Protein AF-A0A9W4W6R4-F1 (afdb_monomer)

Structure (mmCIF, N/CA/C/O backbone):
data_AF-A0A9W4W6R4-F1
#
_entry.id   AF-A0A9W4W6R4-F1
#
loop_
_atom_site.group_PDB
_atom_site.id
_atom_site.type_symbol
_atom_site.label_atom_id
_atom_site.label_alt_id
_atom_site.label_comp_id
_atom_site.label_asym_id
_atom_site.label_entity_id
_atom_site.label_seq_id
_atom_site.pdbx_PDB_ins_code
_atom_site.Cartn_x
_atom_site.Cartn_y
_atom_site.Cartn_z
_atom_site.occupancy
_atom_site.B_iso_or_equiv
_atom_site.auth_seq_id
_atom_site.auth_comp_id
_atom_site.auth_asym_id
_atom_site.auth_atom_id
_atom_site.pdbx_PDB_model_num
ATOM 1 N N . MET A 1 1 ? 6.989 22.292 -17.694 1.00 70.88 1 MET A N 1
ATOM 2 C CA . MET A 1 1 ? 6.313 20.994 -17.476 1.00 70.88 1 MET A CA 1
ATOM 3 C C . MET A 1 1 ? 7.209 19.856 -17.937 1.00 70.88 1 MET A C 1
ATOM 5 O O . MET A 1 1 ? 7.544 19.036 -17.100 1.00 70.88 1 MET A O 1
ATOM 9 N N . GLU A 1 2 ? 7.692 19.864 -19.185 1.00 78.12 2 GLU A N 1
ATOM 10 C CA . GLU A 1 2 ? 8.669 18.872 -19.675 1.00 78.12 2 GLU A CA 1
ATOM 11 C C . GLU A 1 2 ? 9.902 18.740 -18.781 1.00 78.12 2 GLU A C 1
ATOM 13 O O . GLU A 1 2 ? 10.159 17.647 -18.321 1.00 78.12 2 GLU A O 1
ATOM 18 N N . GLN A 1 3 ? 10.558 19.836 -18.380 1.00 80.88 3 GLN A N 1
ATOM 19 C CA . GLN A 1 3 ? 11.707 19.771 -17.456 1.00 80.88 3 GLN A CA 1
ATOM 20 C C . GLN A 1 3 ? 11.408 19.093 -16.105 1.00 80.88 3 GLN A C 1
ATOM 22 O O . GLN A 1 3 ? 12.302 18.507 -15.508 1.00 80.88 3 GLN A O 1
ATOM 27 N N . VAL A 1 4 ? 10.168 19.171 -15.604 1.00 77.81 4 VAL A N 1
ATOM 28 C CA . VAL A 1 4 ? 9.766 18.521 -14.341 1.00 77.81 4 VAL A CA 1
ATOM 29 C C . VAL A 1 4 ? 9.539 17.030 -14.560 1.00 77.81 4 VAL A C 1
ATOM 31 O O . VAL A 1 4 ? 9.935 16.228 -13.723 1.00 77.81 4 VAL A O 1
ATOM 34 N N . ILE A 1 5 ? 8.928 16.668 -15.689 1.00 72.62 5 ILE A N 1
ATOM 35 C CA . ILE A 1 5 ? 8.726 15.277 -16.098 1.00 72.62 5 ILE A CA 1
ATOM 36 C C . ILE A 1 5 ? 10.074 14.634 -16.398 1.00 72.62 5 ILE A C 1
ATOM 38 O O . ILE A 1 5 ? 10.354 13.568 -15.877 1.00 72.62 5 ILE A O 1
ATOM 42 N N . ASP A 1 6 ? 10.941 15.308 -17.146 1.00 71.62 6 ASP A N 1
ATOM 43 C CA . ASP A 1 6 ? 12.285 14.844 -17.459 1.00 71.62 6 ASP A CA 1
ATOM 44 C C . ASP A 1 6 ? 13.125 14.739 -16.181 1.00 71.62 6 ASP A C 1
ATOM 46 O O . ASP A 1 6 ? 13.820 13.749 -16.009 1.00 71.62 6 ASP A O 1
ATOM 50 N N . TRP A 1 7 ? 13.007 15.672 -15.226 1.00 78.00 7 TRP A N 1
ATOM 51 C CA . TRP A 1 7 ? 13.638 15.530 -13.909 1.00 78.00 7 TRP A CA 1
ATOM 52 C C . TRP A 1 7 ? 13.087 14.326 -13.127 1.00 78.00 7 TRP A C 1
ATOM 54 O O . TRP A 1 7 ? 13.863 13.513 -12.632 1.00 78.00 7 TRP A O 1
ATOM 64 N N . TRP A 1 8 ? 11.766 14.150 -13.057 1.00 70.62 8 TRP A N 1
ATOM 65 C CA . TRP A 1 8 ? 11.141 13.030 -12.344 1.00 70.62 8 TRP A CA 1
ATOM 66 C C . TRP A 1 8 ? 11.475 11.674 -12.973 1.00 70.62 8 TRP A C 1
ATOM 68 O O . TRP A 1 8 ? 11.831 10.729 -12.278 1.00 70.62 8 TRP A O 1
ATOM 78 N N . VAL A 1 9 ? 11.423 11.588 -14.299 1.00 66.56 9 VAL A N 1
ATOM 79 C CA . VAL A 1 9 ? 11.807 10.403 -15.069 1.00 66.56 9 VAL A CA 1
ATOM 80 C C . VAL A 1 9 ? 13.323 10.204 -15.023 1.00 66.56 9 VAL A C 1
ATOM 82 O O . VAL A 1 9 ? 13.773 9.064 -15.018 1.00 66.56 9 VAL A O 1
ATOM 85 N N . SER A 1 10 ? 14.139 11.258 -14.895 1.00 62.09 10 SER A N 1
ATOM 86 C CA . SER A 1 10 ? 15.593 11.130 -14.695 1.00 62.09 10 SER A CA 1
ATOM 87 C C . SER A 1 10 ? 15.948 10.499 -13.349 1.00 62.09 10 SER A C 1
ATOM 89 O O . SER A 1 10 ? 16.921 9.750 -13.287 1.00 62.09 10 SER A O 1
ATOM 91 N N . LEU A 1 11 ? 15.128 10.695 -12.305 1.00 61.53 11 LEU A N 1
ATOM 92 C CA . LEU A 1 11 ? 15.260 9.936 -11.053 1.00 61.53 11 LEU A CA 1
ATOM 93 C C . LEU A 1 11 ? 15.062 8.432 -11.290 1.00 61.53 11 LEU A C 1
ATOM 95 O O . LEU A 1 11 ? 15.649 7.620 -10.583 1.00 61.53 11 LEU A O 1
ATOM 99 N N . LEU A 1 12 ? 14.276 8.070 -12.308 1.00 56.47 12 LEU A N 1
ATOM 100 C CA . LEU A 1 12 ? 14.047 6.687 -12.725 1.00 56.47 12 LEU A CA 1
ATOM 101 C C . LEU A 1 12 ? 15.078 6.182 -13.753 1.00 56.47 12 LEU A C 1
ATOM 103 O O . LEU A 1 12 ? 15.198 4.974 -13.912 1.00 56.47 12 LEU A O 1
ATOM 107 N N . SER A 1 13 ? 15.813 7.057 -14.455 1.00 44.81 13 SER A N 1
ATOM 108 C CA . SER A 1 13 ? 16.577 6.669 -15.658 1.00 44.81 13 SER A CA 1
ATOM 109 C C . SER A 1 13 ? 18.042 7.129 -15.745 1.00 44.81 13 SER A C 1
ATOM 111 O O . SER A 1 13 ? 18.763 6.580 -16.574 1.00 44.81 13 SER A O 1
ATOM 113 N N . HIS A 1 14 ? 18.536 8.102 -14.962 1.00 38.53 14 HIS A N 1
ATOM 114 C CA . HIS A 1 14 ? 19.834 8.766 -15.245 1.00 38.53 14 HIS A CA 1
ATOM 115 C C . HIS A 1 14 ? 20.853 8.842 -14.092 1.00 38.53 14 HIS A C 1
ATOM 117 O O . HIS A 1 14 ? 21.920 9.432 -14.252 1.00 38.53 14 HIS A O 1
ATOM 123 N N . THR A 1 15 ? 20.619 8.187 -12.956 1.00 38.03 15 THR A N 1
ATOM 124 C CA . THR A 1 15 ? 21.647 8.020 -11.911 1.00 38.03 15 THR A CA 1
ATOM 125 C C . THR A 1 15 ? 21.608 6.597 -11.396 1.00 38.03 15 THR A C 1
ATOM 127 O O . THR A 1 15 ? 20.686 6.319 -10.640 1.00 38.03 15 THR A O 1
ATOM 130 N N . ASN A 1 16 ? 22.546 5.716 -11.794 1.00 49.28 16 ASN A N 1
ATOM 131 C CA . ASN A 1 16 ? 22.607 4.298 -11.382 1.00 49.28 16 ASN A CA 1
ATOM 132 C C . ASN A 1 16 ? 21.206 3.774 -11.010 1.00 49.28 16 ASN A C 1
ATOM 134 O O . ASN A 1 16 ? 20.942 3.626 -9.816 1.00 49.28 16 ASN A O 1
ATOM 138 N N . ALA A 1 17 ? 20.277 3.707 -11.975 1.00 49.03 17 ALA A N 1
ATOM 139 C CA . ALA A 1 17 ? 18.830 3.605 -11.723 1.00 49.03 17 ALA A CA 1
ATOM 140 C C . ALA A 1 17 ? 18.481 2.450 -10.768 1.00 49.03 17 ALA A C 1
ATOM 142 O O . ALA A 1 17 ? 17.656 2.615 -9.865 1.00 49.03 17 ALA A O 1
ATOM 143 N N . ASP A 1 18 ? 19.241 1.358 -10.865 1.00 53.72 18 ASP A N 1
ATOM 144 C CA . ASP A 1 18 ? 19.218 0.220 -9.947 1.00 53.72 18 ASP A CA 1
ATOM 145 C C . ASP A 1 18 ? 19.390 0.655 -8.486 1.00 53.72 18 ASP A C 1
ATOM 147 O O . ASP A 1 18 ? 18.656 0.225 -7.609 1.00 53.72 18 ASP A O 1
ATOM 151 N N . SER A 1 19 ? 20.299 1.589 -8.201 1.00 57.47 19 SER A N 1
ATOM 152 C CA . SER A 1 19 ? 20.570 2.097 -6.855 1.00 57.47 19 SER A CA 1
ATOM 153 C C . SER A 1 19 ? 19.472 3.002 -6.288 1.00 57.47 19 SER A C 1
ATOM 155 O O . SER A 1 19 ? 19.286 3.007 -5.073 1.00 57.47 19 SER A O 1
ATOM 157 N N . PHE A 1 20 ? 18.754 3.780 -7.107 1.00 59.84 20 PHE A N 1
ATOM 158 C CA . PHE A 1 20 ? 17.646 4.619 -6.625 1.00 59.84 20 PHE A CA 1
ATOM 159 C C . PHE A 1 20 ? 16.394 3.776 -6.388 1.00 59.84 20 PHE A C 1
ATOM 161 O O . PHE A 1 20 ? 15.799 3.856 -5.312 1.00 59.84 20 PHE A O 1
ATOM 168 N N . TYR A 1 21 ? 16.050 2.917 -7.347 1.00 63.75 21 TYR A N 1
ATOM 169 C CA . TYR A 1 21 ? 14.922 1.999 -7.240 1.00 63.75 21 TYR A CA 1
ATOM 170 C C . TYR A 1 21 ? 15.109 1.011 -6.080 1.00 63.75 21 TYR A C 1
ATOM 172 O O . TYR A 1 21 ? 14.227 0.876 -5.233 1.00 63.75 21 TYR A O 1
ATOM 180 N N . LEU A 1 22 ? 16.308 0.437 -5.932 1.00 67.94 22 LEU A N 1
ATOM 181 C CA . LEU A 1 22 ? 16.653 -0.411 -4.791 1.00 67.94 22 LEU A CA 1
ATOM 182 C C . LEU A 1 22 ? 16.587 0.359 -3.465 1.00 67.94 22 LEU A C 1
ATOM 184 O O . LEU A 1 22 ? 16.057 -0.160 -2.488 1.00 67.94 22 LEU A O 1
ATOM 188 N N . LYS A 1 23 ? 17.061 1.613 -3.400 1.00 72.94 23 LYS A N 1
ATOM 189 C CA . LYS A 1 23 ? 16.905 2.450 -2.192 1.00 72.94 23 LYS A CA 1
ATOM 190 C C . LYS A 1 23 ? 15.438 2.699 -1.860 1.00 72.94 23 LYS A C 1
ATOM 192 O O . LYS A 1 23 ? 15.084 2.689 -0.682 1.00 72.94 23 LYS A O 1
ATOM 197 N N . GLN A 1 24 ? 14.596 2.928 -2.863 1.00 74.38 24 GLN A N 1
ATOM 198 C CA . GLN A 1 24 ? 13.166 3.134 -2.671 1.00 74.38 24 GLN A CA 1
ATOM 199 C C . GLN A 1 24 ? 12.493 1.864 -2.140 1.00 74.38 24 GLN A C 1
ATOM 201 O O . GLN A 1 24 ? 11.794 1.946 -1.129 1.00 74.38 24 GLN A O 1
ATOM 206 N N . ILE A 1 25 ? 12.769 0.709 -2.754 1.00 77.06 25 ILE A N 1
ATOM 207 C CA . ILE A 1 25 ? 12.308 -0.608 -2.296 1.00 77.06 25 ILE A CA 1
ATOM 208 C C . ILE A 1 25 ? 12.748 -0.850 -0.853 1.00 77.06 25 ILE A C 1
ATOM 210 O O . ILE A 1 25 ? 11.914 -1.071 0.018 1.00 77.06 25 ILE A O 1
ATOM 214 N N . LEU A 1 26 ? 14.045 -0.717 -0.562 1.00 77.69 26 LEU A N 1
ATOM 215 C CA . LEU A 1 26 ? 14.591 -0.925 0.781 1.00 77.69 26 LEU A CA 1
ATOM 216 C C . LEU A 1 26 ? 13.963 0.018 1.812 1.00 77.69 26 LEU A C 1
ATOM 218 O O . LEU A 1 26 ? 13.676 -0.394 2.936 1.00 77.69 26 LEU A O 1
ATOM 222 N N . THR A 1 27 ? 13.720 1.277 1.438 1.00 82.12 27 THR A N 1
ATOM 223 C CA . THR A 1 27 ? 13.061 2.252 2.316 1.00 82.12 27 THR A CA 1
ATOM 224 C C . THR A 1 27 ? 11.619 1.842 2.590 1.00 82.12 27 THR A C 1
ATOM 226 O O . THR A 1 27 ? 11.191 1.841 3.744 1.00 82.12 27 THR A O 1
ATOM 229 N N . PHE A 1 28 ? 10.867 1.466 1.557 1.00 84.56 28 PHE A N 1
ATOM 230 C CA . PHE A 1 28 ? 9.474 1.056 1.690 1.00 84.56 28 PHE A CA 1
ATOM 231 C C . PHE A 1 28 ? 9.333 -0.248 2.491 1.00 84.56 28 PHE A C 1
ATOM 233 O O . PHE A 1 28 ? 8.595 -0.281 3.478 1.00 84.56 28 PHE A O 1
ATOM 240 N N . SER A 1 29 ? 10.129 -1.266 2.162 1.00 87.69 29 SER A N 1
ATOM 241 C CA . SER A 1 29 ? 10.293 -2.502 2.932 1.00 87.69 29 SER A CA 1
ATOM 242 C C . SER A 1 29 ? 10.625 -2.222 4.403 1.00 87.69 29 SER A C 1
ATOM 244 O O . SER A 1 29 ? 9.979 -2.754 5.307 1.00 87.69 29 SER A O 1
ATOM 246 N N . GLY A 1 30 ? 11.591 -1.338 4.674 1.00 86.62 30 GLY A N 1
ATOM 247 C CA . GLY A 1 30 ? 11.969 -0.949 6.034 1.00 86.62 30 GLY A CA 1
ATOM 248 C C . GLY A 1 30 ? 10.822 -0.282 6.797 1.00 86.62 30 GLY A C 1
ATOM 249 O O . GLY A 1 30 ? 10.572 -0.609 7.961 1.00 86.62 30 GLY A O 1
ATOM 250 N N . LEU A 1 31 ? 10.069 0.602 6.136 1.00 90.69 31 LEU A N 1
ATOM 251 C CA . LEU A 1 31 ? 8.876 1.227 6.709 1.00 90.69 31 LEU A CA 1
ATOM 252 C C . LEU A 1 31 ? 7.758 0.210 6.968 1.00 90.69 31 LEU A C 1
ATOM 254 O O . LEU A 1 31 ? 7.051 0.351 7.967 1.00 90.69 31 LEU A O 1
ATOM 258 N N . LEU A 1 32 ? 7.584 -0.805 6.122 1.00 92.19 32 LEU A N 1
ATOM 259 C CA . LEU A 1 32 ? 6.614 -1.882 6.341 1.00 92.19 32 LEU A CA 1
ATOM 260 C C . LEU A 1 32 ? 7.004 -2.764 7.527 1.00 92.19 32 LEU A C 1
ATOM 262 O O . LEU A 1 32 ? 6.165 -3.028 8.388 1.00 92.19 32 LEU A O 1
ATOM 266 N N . ILE A 1 33 ? 8.275 -3.157 7.631 1.00 93.00 33 ILE A N 1
ATOM 267 C CA . ILE A 1 33 ? 8.792 -3.922 8.776 1.00 93.00 33 ILE A CA 1
ATOM 268 C C . ILE A 1 33 ? 8.587 -3.133 10.070 1.00 93.00 33 ILE A C 1
ATOM 270 O O . ILE A 1 33 ? 8.060 -3.664 11.049 1.00 93.00 33 ILE A O 1
ATOM 274 N N . LEU A 1 34 ? 8.927 -1.842 10.072 1.00 94.38 34 LEU A N 1
ATOM 275 C CA . LEU A 1 34 ? 8.676 -0.968 11.215 1.00 94.38 34 LEU A CA 1
ATOM 276 C C . LEU A 1 34 ? 7.176 -0.895 11.551 1.00 94.38 34 LEU A C 1
ATOM 278 O O . LEU A 1 34 ? 6.809 -0.896 12.728 1.00 94.38 34 LEU A O 1
ATOM 282 N N . CYS A 1 35 ? 6.303 -0.898 10.539 1.00 94.75 35 CYS A N 1
ATOM 283 C CA . CYS A 1 35 ? 4.854 -0.882 10.724 1.00 94.75 35 CYS A CA 1
ATOM 284 C C . CYS A 1 35 ? 4.377 -2.156 11.423 1.00 94.75 35 CYS A C 1
ATOM 286 O O . CYS A 1 35 ? 3.611 -2.080 12.387 1.00 94.75 35 CYS A O 1
ATOM 288 N N . VAL A 1 36 ? 4.877 -3.318 10.994 1.00 95.00 36 VAL A N 1
ATOM 289 C CA . VAL A 1 36 ? 4.611 -4.617 11.626 1.00 95.00 36 VAL A CA 1
ATOM 290 C C . VAL A 1 36 ? 5.062 -4.597 13.083 1.00 95.00 36 VAL A C 1
ATOM 292 O O . VAL A 1 36 ? 4.252 -4.867 13.969 1.00 95.00 36 VAL A O 1
ATOM 295 N N . LEU A 1 37 ? 6.309 -4.201 13.359 1.00 96.19 37 LEU A N 1
ATOM 296 C CA . LEU A 1 37 ? 6.857 -4.151 14.719 1.00 96.19 37 LEU A CA 1
ATOM 297 C C . LEU A 1 37 ? 6.036 -3.235 15.633 1.00 96.19 37 LEU A C 1
ATOM 299 O O . LEU A 1 37 ? 5.632 -3.638 16.726 1.00 96.19 37 LEU A O 1
ATOM 303 N N . ILE A 1 38 ? 5.719 -2.023 15.172 1.00 94.94 38 ILE A N 1
ATOM 304 C CA . ILE A 1 38 ? 4.888 -1.077 15.925 1.00 94.94 38 ILE A CA 1
ATOM 305 C C . ILE A 1 38 ? 3.488 -1.653 16.155 1.00 94.94 38 ILE A C 1
ATOM 307 O O . ILE A 1 38 ? 2.929 -1.497 17.242 1.00 94.94 38 ILE A O 1
ATOM 311 N N . THR A 1 39 ? 2.912 -2.335 15.167 1.00 94.69 39 THR A N 1
ATOM 312 C CA . THR A 1 39 ? 1.574 -2.927 15.281 1.00 94.69 39 THR A CA 1
ATOM 313 C C . THR A 1 39 ? 1.557 -4.103 16.256 1.00 94.69 39 THR A C 1
ATOM 315 O O . THR A 1 39 ? 0.626 -4.195 17.056 1.00 94.69 39 THR A O 1
ATOM 318 N N . ILE A 1 40 ? 2.603 -4.937 16.277 1.00 95.00 40 ILE A N 1
ATOM 319 C CA . ILE A 1 40 ? 2.791 -6.003 17.272 1.00 95.00 40 ILE A CA 1
ATOM 320 C C . ILE A 1 40 ? 2.867 -5.404 18.677 1.00 95.00 40 ILE A C 1
ATOM 322 O O . ILE A 1 40 ? 2.126 -5.836 19.556 1.00 95.00 40 ILE A O 1
ATOM 326 N N . VAL A 1 41 ? 3.687 -4.369 18.892 1.00 96.06 41 VAL A N 1
ATOM 327 C CA . VAL A 1 41 ? 3.781 -3.687 20.197 1.00 96.06 41 VAL A CA 1
ATOM 328 C C . VAL A 1 41 ? 2.432 -3.087 20.604 1.00 96.06 41 VAL A C 1
ATOM 330 O O . VAL A 1 41 ? 1.997 -3.220 21.747 1.00 96.06 41 VAL A O 1
ATOM 333 N N . LYS A 1 42 ? 1.710 -2.448 19.676 1.00 93.31 42 LYS A N 1
ATOM 334 C CA . LYS A 1 42 ? 0.362 -1.933 19.962 1.00 93.31 42 LYS A CA 1
ATOM 335 C C . LYS A 1 42 ? -0.608 -3.064 20.320 1.00 93.31 42 LYS A C 1
ATOM 337 O O . LYS A 1 42 ? -1.449 -2.869 21.195 1.00 93.31 42 LYS A O 1
ATOM 342 N N . TYR A 1 43 ? -0.506 -4.223 19.673 1.00 93.50 43 TYR A N 1
ATOM 343 C CA . TYR A 1 43 ? -1.344 -5.387 19.954 1.00 93.50 43 TYR A CA 1
ATOM 344 C C . TYR A 1 43 ? -1.050 -5.995 21.331 1.00 93.50 43 TYR A C 1
ATOM 346 O O . TYR A 1 43 ? -1.983 -6.215 22.103 1.00 93.50 43 TYR A O 1
ATOM 354 N N . THR A 1 44 ? 0.222 -6.184 21.698 1.00 94.75 44 THR A N 1
ATOM 355 C CA . THR A 1 44 ? 0.602 -6.709 23.025 1.00 94.75 44 THR A CA 1
ATOM 356 C C . THR A 1 44 ? 0.165 -5.779 24.157 1.00 94.75 44 THR A C 1
ATOM 358 O O . THR A 1 44 ? -0.287 -6.243 25.202 1.00 94.75 44 THR A O 1
ATOM 361 N N . LEU A 1 45 ? 0.187 -4.464 23.921 1.00 95.50 45 LEU A N 1
ATOM 362 C CA . LEU A 1 45 ? -0.349 -3.449 24.833 1.00 95.50 45 LEU A CA 1
ATOM 363 C C . LEU A 1 45 ? -1.885 -3.319 24.797 1.00 95.50 45 LEU A C 1
ATOM 365 O O . LEU A 1 45 ? -2.427 -2.416 25.434 1.00 95.50 45 LEU A O 1
ATOM 369 N N . LYS A 1 46 ? -2.598 -4.174 24.048 1.00 91.38 46 LYS A N 1
ATOM 370 C CA . LYS A 1 46 ? -4.062 -4.141 23.850 1.00 91.38 46 LYS A CA 1
ATOM 371 C C . LYS A 1 46 ? -4.594 -2.815 23.279 1.00 91.38 46 LYS A C 1
ATOM 373 O O . LYS A 1 46 ? -5.759 -2.477 23.460 1.00 91.38 46 LYS A O 1
ATOM 378 N N . LYS A 1 47 ? -3.749 -2.063 22.568 1.00 88.19 47 LYS A N 1
ATOM 379 C CA . LYS A 1 47 ? -4.089 -0.804 21.876 1.00 88.19 47 LYS A CA 1
ATOM 380 C C . LYS A 1 47 ? -4.449 -1.007 20.399 1.00 88.19 47 LYS A C 1
ATOM 382 O O . LYS A 1 47 ? -4.716 -0.035 19.700 1.00 88.19 47 LYS A O 1
ATOM 387 N N . CYS A 1 48 ? -4.411 -2.243 19.910 1.00 88.56 48 CYS A N 1
ATOM 388 C CA . CYS A 1 48 ? -4.701 -2.609 18.528 1.00 88.56 48 CYS A CA 1
ATOM 389 C C . CYS A 1 48 ? -5.523 -3.901 18.497 1.00 88.56 48 CYS A C 1
ATOM 391 O O . CYS A 1 48 ? -5.281 -4.804 19.298 1.00 88.56 48 CYS A O 1
ATOM 393 N N . ALA A 1 49 ? -6.488 -3.990 17.582 1.00 89.75 49 ALA A N 1
ATOM 394 C CA . ALA A 1 49 ? -7.278 -5.199 17.381 1.00 89.75 49 ALA A CA 1
ATOM 395 C C . ALA A 1 49 ? -6.484 -6.253 16.596 1.00 89.75 49 ALA A C 1
ATOM 397 O O . ALA A 1 49 ? -5.683 -5.915 15.723 1.00 89.75 49 ALA A O 1
ATOM 398 N N . LEU A 1 50 ? -6.770 -7.534 16.850 1.00 90.19 50 LEU A N 1
ATOM 399 C CA . LEU A 1 50 ? -6.167 -8.646 16.107 1.00 90.19 50 LEU A CA 1
ATOM 400 C C . LEU A 1 50 ? -6.422 -8.529 14.595 1.00 90.19 50 LEU A C 1
ATOM 402 O O . LEU A 1 50 ? -5.531 -8.806 13.801 1.00 90.19 50 LEU A O 1
ATOM 406 N N . SER A 1 51 ? -7.609 -8.062 14.195 1.00 91.31 51 SER A N 1
ATOM 407 C CA . SER A 1 51 ? -7.954 -7.854 12.785 1.00 91.31 51 SER A CA 1
ATOM 408 C C . SER A 1 51 ? -7.023 -6.857 12.089 1.00 91.31 51 SER A C 1
ATOM 410 O O . SER A 1 51 ? -6.597 -7.114 10.970 1.00 91.31 51 SER A O 1
ATOM 412 N N . HIS A 1 52 ? -6.651 -5.755 12.750 1.00 92.12 52 HIS A N 1
ATOM 413 C CA . HIS A 1 52 ? -5.710 -4.776 12.189 1.00 92.12 52 HIS A CA 1
ATOM 414 C C . HIS A 1 52 ? -4.290 -5.338 12.110 1.00 92.12 52 HIS A C 1
ATOM 416 O O . HIS A 1 52 ? -3.617 -5.149 11.102 1.00 92.12 52 HIS A O 1
ATOM 422 N N . LEU A 1 53 ? -3.852 -6.084 13.132 1.00 93.25 53 LEU A N 1
ATOM 423 C CA . LEU A 1 53 ? -2.560 -6.773 13.096 1.00 93.25 53 LEU A CA 1
ATOM 424 C C . LEU A 1 53 ? -2.474 -7.743 11.910 1.00 93.25 53 LEU A C 1
ATOM 426 O O . LEU A 1 53 ? -1.478 -7.731 11.195 1.00 93.25 53 LEU A O 1
ATOM 430 N N . LEU A 1 54 ? -3.517 -8.539 11.666 1.00 92.00 54 LEU A N 1
ATOM 431 C CA . LEU A 1 54 ? -3.541 -9.462 10.531 1.00 92.00 54 LEU A CA 1
ATOM 432 C C . LEU A 1 54 ? -3.520 -8.734 9.187 1.00 92.00 54 LEU A C 1
ATOM 434 O O . LEU A 1 54 ? -2.767 -9.145 8.313 1.00 92.00 54 LEU A O 1
ATOM 438 N N . VAL A 1 55 ? -4.277 -7.642 9.033 1.00 93.44 55 VAL A N 1
ATOM 439 C CA . VAL A 1 55 ? -4.234 -6.816 7.812 1.00 93.44 55 VAL A CA 1
ATOM 440 C C . VAL A 1 55 ? -2.814 -6.315 7.551 1.00 93.44 55 VAL A C 1
ATOM 442 O O . VAL A 1 55 ? -2.301 -6.490 6.449 1.00 93.44 55 VAL A O 1
ATOM 445 N N . VAL A 1 56 ? -2.149 -5.762 8.571 1.00 94.44 56 VAL A N 1
ATOM 446 C CA . VAL A 1 56 ? -0.759 -5.290 8.464 1.00 94.44 56 VAL A CA 1
ATOM 447 C C . VAL A 1 56 ? 0.187 -6.431 8.083 1.00 94.44 56 VAL A C 1
ATOM 449 O O . VAL A 1 56 ? 1.008 -6.257 7.188 1.00 94.44 56 VAL A O 1
ATOM 452 N N . CYS A 1 57 ? 0.065 -7.603 8.711 1.00 93.69 57 CYS A N 1
ATOM 453 C CA . CYS A 1 57 ? 0.920 -8.753 8.410 1.00 93.69 57 CYS A CA 1
ATOM 454 C C . CYS A 1 57 ? 0.710 -9.294 6.991 1.00 93.69 57 CYS A C 1
ATOM 456 O O . CYS A 1 57 ? 1.689 -9.581 6.310 1.00 93.69 57 CYS A O 1
ATOM 458 N N . VAL A 1 58 ? -0.538 -9.423 6.532 1.00 94.00 58 VAL A N 1
ATOM 459 C CA . VAL A 1 58 ? -0.853 -9.916 5.180 1.00 94.00 58 VAL A CA 1
ATOM 460 C C . VAL A 1 58 ? -0.273 -8.975 4.121 1.00 94.00 58 VAL A C 1
ATOM 462 O O . VAL A 1 58 ? 0.369 -9.437 3.180 1.00 94.00 58 VAL A O 1
ATOM 465 N N . ILE A 1 59 ? -0.411 -7.660 4.314 1.00 93.44 59 ILE A N 1
ATOM 466 C CA . ILE A 1 59 ? 0.171 -6.657 3.410 1.00 93.44 59 ILE A CA 1
ATOM 467 C C . ILE A 1 59 ? 1.693 -6.710 3.449 1.00 93.44 59 ILE A C 1
ATOM 469 O O . ILE A 1 59 ? 2.324 -6.744 2.398 1.00 93.44 59 ILE A O 1
ATOM 473 N N . ALA A 1 60 ? 2.291 -6.754 4.641 1.00 92.81 60 ALA A N 1
ATOM 474 C CA . ALA A 1 60 ? 3.739 -6.819 4.772 1.00 92.81 60 ALA A CA 1
ATOM 475 C C . ALA A 1 60 ? 4.310 -8.058 4.074 1.00 92.81 60 ALA A C 1
ATOM 477 O O . ALA A 1 60 ? 5.282 -7.932 3.344 1.00 92.81 60 ALA A O 1
ATOM 478 N N . ILE A 1 61 ? 3.692 -9.233 4.230 1.00 90.25 61 ILE A N 1
ATOM 479 C CA . ILE A 1 61 ? 4.136 -10.452 3.540 1.00 90.25 61 ILE A CA 1
ATOM 480 C C . ILE A 1 61 ? 4.053 -10.274 2.021 1.00 90.25 61 ILE A C 1
ATOM 482 O O . ILE A 1 61 ? 5.033 -10.560 1.335 1.00 90.25 61 ILE A O 1
ATOM 486 N N . SER A 1 62 ? 2.930 -9.775 1.494 1.00 89.69 62 SER A N 1
ATOM 487 C CA . SER A 1 62 ? 2.767 -9.578 0.047 1.00 89.69 62 SER A CA 1
ATOM 488 C C . SER A 1 62 ? 3.815 -8.622 -0.529 1.00 89.69 62 SER A C 1
ATOM 490 O O . SER A 1 62 ? 4.527 -8.967 -1.474 1.00 89.69 62 SER A O 1
ATOM 492 N N . PHE A 1 63 ? 3.958 -7.438 0.068 1.00 87.38 63 PHE A N 1
ATOM 493 C CA . PHE A 1 63 ? 4.868 -6.411 -0.439 1.00 87.38 63 PHE A CA 1
ATOM 494 C C . PHE A 1 63 ? 6.336 -6.782 -0.226 1.00 87.38 63 PHE A C 1
ATOM 496 O O . PHE A 1 63 ? 7.119 -6.633 -1.151 1.00 87.38 63 PHE A O 1
ATOM 503 N N . LEU A 1 64 ? 6.719 -7.350 0.924 1.00 87.25 64 LEU A N 1
ATOM 504 C CA . LEU A 1 64 ? 8.108 -7.772 1.156 1.00 87.25 64 LEU A CA 1
ATOM 505 C C . LEU A 1 64 ? 8.526 -8.933 0.245 1.00 87.25 64 LEU A C 1
ATOM 507 O O . LEU A 1 64 ? 9.685 -9.006 -0.152 1.00 87.25 64 LEU A O 1
ATOM 511 N N . THR A 1 65 ? 7.600 -9.833 -0.103 1.00 82.31 65 THR A N 1
ATOM 512 C CA . THR A 1 65 ? 7.883 -10.902 -1.077 1.00 82.31 65 THR A CA 1
ATOM 513 C C . THR A 1 65 ? 8.128 -10.308 -2.461 1.00 82.31 65 THR A C 1
ATOM 515 O O . THR A 1 65 ? 9.063 -10.704 -3.150 1.00 82.31 65 THR A O 1
ATOM 518 N N . THR A 1 66 ? 7.320 -9.319 -2.836 1.00 78.94 66 THR A N 1
ATOM 519 C CA . THR A 1 66 ? 7.432 -8.599 -4.108 1.00 78.94 66 THR A CA 1
ATOM 520 C C . THR A 1 66 ? 8.744 -7.811 -4.194 1.00 78.94 66 THR A C 1
ATOM 522 O O . THR A 1 66 ? 9.506 -7.960 -5.147 1.00 78.94 66 THR A O 1
ATOM 525 N N . ASP A 1 67 ? 9.055 -7.053 -3.144 1.00 80.25 67 ASP A N 1
ATOM 526 C CA . ASP A 1 67 ? 10.287 -6.279 -2.985 1.00 80.25 67 ASP A CA 1
ATOM 527 C C . ASP A 1 67 ? 11.537 -7.174 -3.004 1.00 80.25 67 ASP A C 1
ATOM 529 O O . ASP A 1 67 ? 12.565 -6.794 -3.561 1.00 80.25 67 ASP A O 1
ATOM 533 N N . TYR A 1 68 ? 11.461 -8.378 -2.427 1.00 77.31 68 TYR A N 1
ATOM 534 C CA . TYR A 1 68 ? 12.554 -9.350 -2.462 1.00 77.31 68 TYR A CA 1
ATOM 535 C C . TYR A 1 68 ? 12.842 -9.852 -3.881 1.00 77.31 68 TYR A C 1
ATOM 537 O O . TYR A 1 68 ? 14.008 -9.912 -4.270 1.00 77.31 68 TYR A O 1
ATOM 545 N N . VAL A 1 69 ? 11.805 -10.194 -4.654 1.00 75.44 69 VAL A N 1
ATOM 546 C CA . VAL A 1 69 ? 11.962 -10.630 -6.053 1.00 75.44 69 VAL A CA 1
ATOM 547 C C . VAL A 1 69 ? 12.597 -9.513 -6.881 1.00 75.44 69 VAL A C 1
ATOM 549 O O . VAL A 1 69 ? 13.597 -9.748 -7.552 1.00 75.44 69 VAL A O 1
ATOM 552 N N . LEU A 1 70 ? 12.098 -8.286 -6.728 1.00 73.25 70 LEU A N 1
ATOM 553 C CA . LEU A 1 70 ? 12.641 -7.096 -7.384 1.00 73.25 70 LEU A CA 1
ATOM 554 C C . LEU A 1 70 ? 14.100 -6.822 -7.032 1.00 73.25 70 LEU A C 1
ATOM 556 O O . LEU A 1 70 ? 14.925 -6.563 -7.906 1.00 73.25 70 LEU A O 1
ATOM 560 N N . ALA A 1 71 ? 14.428 -6.867 -5.741 1.00 72.06 71 ALA A N 1
ATOM 561 C CA . ALA A 1 71 ? 15.794 -6.667 -5.288 1.00 72.06 71 ALA A CA 1
ATOM 562 C C . ALA A 1 71 ? 16.713 -7.747 -5.867 1.00 72.06 71 ALA A C 1
ATOM 564 O O . ALA A 1 71 ? 17.807 -7.429 -6.324 1.00 72.06 71 ALA A O 1
ATOM 565 N N . LYS A 1 72 ? 16.269 -9.008 -5.884 1.00 71.94 72 LYS A N 1
ATOM 566 C CA . LYS A 1 72 ? 17.034 -10.121 -6.44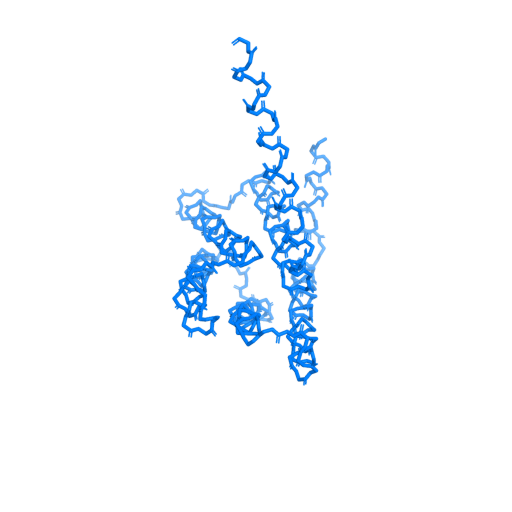7 1.00 71.94 72 LYS A CA 1
ATOM 567 C C . LYS A 1 72 ? 17.321 -9.914 -7.937 1.00 71.94 72 LYS A C 1
ATOM 569 O O . LYS A 1 72 ? 18.480 -10.012 -8.325 1.00 71.94 72 LYS A O 1
ATOM 574 N N . GLU A 1 73 ? 16.314 -9.575 -8.738 1.00 69.69 73 GLU A N 1
ATOM 575 C CA . GLU A 1 73 ? 16.487 -9.306 -10.175 1.00 69.69 73 GLU A CA 1
ATOM 576 C C . GLU A 1 73 ? 17.428 -8.120 -10.430 1.00 69.69 73 GLU A C 1
ATOM 578 O O . GLU A 1 73 ? 18.303 -8.188 -11.295 1.00 69.69 73 GLU A O 1
ATOM 583 N N . ALA A 1 74 ? 17.329 -7.063 -9.617 1.00 66.56 74 ALA A N 1
ATOM 584 C CA . ALA A 1 74 ? 18.248 -5.930 -9.687 1.00 66.56 74 ALA A CA 1
ATOM 585 C C . ALA A 1 74 ? 19.697 -6.310 -9.334 1.00 66.56 74 ALA A C 1
ATOM 587 O O . ALA A 1 74 ? 20.636 -5.818 -9.956 1.00 66.56 74 ALA A O 1
ATOM 588 N N . TYR A 1 75 ? 19.899 -7.191 -8.351 1.00 65.62 75 TYR A N 1
ATOM 589 C CA . TYR A 1 75 ? 21.229 -7.659 -7.947 1.00 65.62 75 TYR A CA 1
ATOM 590 C C . TYR A 1 75 ? 21.858 -8.640 -8.942 1.00 65.62 75 TYR A C 1
ATOM 592 O O . TYR A 1 75 ? 23.081 -8.652 -9.084 1.00 65.62 75 TYR A O 1
ATOM 600 N N . GLU A 1 76 ? 21.053 -9.463 -9.614 1.00 67.62 76 GLU A N 1
ATOM 601 C CA . GLU A 1 76 ? 21.525 -10.455 -10.589 1.00 67.62 76 GLU A CA 1
ATOM 602 C C . GLU A 1 76 ? 21.858 -9.832 -11.959 1.00 67.62 76 GLU A C 1
ATOM 604 O O . GLU A 1 76 ? 22.407 -10.513 -12.824 1.00 67.62 76 GLU A O 1
ATOM 609 N N . GLY A 1 77 ? 21.609 -8.527 -12.143 1.00 56.34 77 GLY A N 1
ATOM 610 C CA . GLY A 1 77 ? 21.941 -7.794 -13.369 1.00 56.34 77 GLY A CA 1
ATOM 611 C C . GLY A 1 77 ? 21.102 -8.219 -14.577 1.00 56.34 77 GLY A C 1
ATOM 612 O O . GLY A 1 77 ? 21.476 -7.937 -15.712 1.00 56.34 77 GLY A O 1
ATOM 613 N N . SER A 1 78 ? 19.982 -8.904 -14.335 1.00 53.78 78 SER A N 1
ATOM 614 C CA . SER A 1 78 ? 19.084 -9.467 -15.345 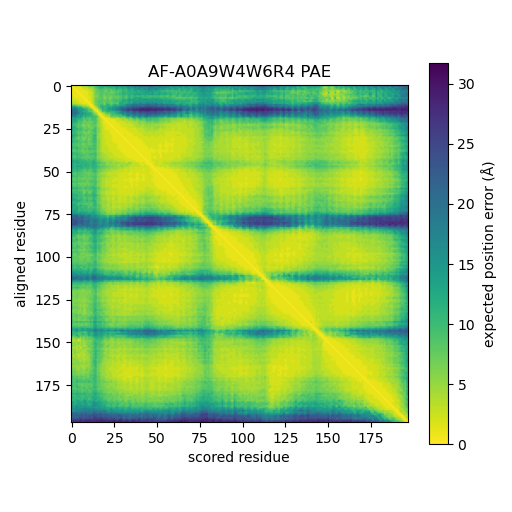1.00 53.78 78 SER A CA 1
ATOM 615 C C . SER A 1 78 ? 17.941 -8.529 -15.736 1.00 53.78 78 SER A C 1
ATOM 617 O O . SER A 1 78 ? 17.031 -8.950 -16.444 1.00 53.78 78 SER A O 1
ATOM 619 N N . LEU A 1 79 ? 17.989 -7.256 -15.327 1.00 54.50 79 LEU A N 1
ATOM 620 C CA . LEU A 1 79 ? 17.058 -6.210 -15.766 1.00 54.50 79 LEU A CA 1
ATOM 621 C C . LEU A 1 79 ? 17.326 -5.801 -17.233 1.00 54.50 79 LEU A C 1
ATOM 623 O O . LEU A 1 79 ? 17.388 -4.618 -17.565 1.00 54.50 79 LEU A O 1
ATOM 627 N N . GLU A 1 80 ? 17.483 -6.765 -18.143 1.00 47.25 80 GLU A N 1
ATOM 628 C CA . GLU A 1 80 ? 17.210 -6.490 -19.549 1.00 47.25 80 GLU A CA 1
ATOM 629 C C . GLU A 1 80 ? 15.696 -6.277 -19.697 1.00 47.25 80 GLU A C 1
ATOM 631 O O . GLU A 1 80 ? 14.918 -6.979 -19.050 1.00 47.25 80 GLU A O 1
ATOM 636 N N . PRO A 1 81 ? 15.238 -5.320 -20.523 1.00 50.62 81 PRO A N 1
ATOM 637 C CA . PRO A 1 81 ? 13.821 -5.090 -20.786 1.00 50.62 81 PRO A CA 1
ATOM 638 C C . PRO A 1 81 ? 13.253 -6.251 -21.623 1.00 50.62 81 PRO A C 1
ATOM 640 O O . PRO A 1 81 ? 13.000 -6.120 -22.818 1.00 50.62 81 PRO A O 1
ATOM 643 N N . SER A 1 82 ? 13.119 -7.417 -21.000 1.00 53.56 82 SER A N 1
ATOM 644 C CA . SER A 1 82 ? 12.740 -8.691 -21.595 1.00 53.56 82 SER A CA 1
ATOM 645 C C . SER A 1 82 ? 11.290 -9.053 -21.240 1.00 53.56 82 SER A C 1
ATOM 647 O O . SER A 1 82 ? 10.553 -8.297 -20.596 1.00 53.56 82 SER A O 1
ATOM 649 N N . LEU A 1 83 ? 10.893 -10.263 -21.647 1.00 54.59 83 LEU A N 1
ATOM 650 C CA . LEU A 1 83 ? 9.677 -10.965 -21.231 1.00 54.59 83 LEU A CA 1
ATOM 651 C C . LEU A 1 83 ? 9.450 -10.922 -19.694 1.00 54.59 83 LEU A C 1
ATOM 653 O O . LEU A 1 83 ? 8.323 -11.036 -19.221 1.00 54.59 83 LEU A O 1
ATOM 657 N N . ASP A 1 84 ? 10.501 -10.707 -18.907 1.00 64.50 84 ASP A N 1
ATOM 658 C CA . ASP A 1 84 ? 10.458 -10.789 -17.450 1.00 64.50 84 ASP A CA 1
ATOM 659 C C . ASP A 1 84 ? 9.795 -9.553 -16.808 1.00 64.50 84 ASP A C 1
ATOM 661 O O . ASP A 1 84 ? 9.036 -9.684 -15.847 1.00 64.50 84 ASP A O 1
ATOM 665 N N . PHE A 1 85 ? 9.928 -8.359 -17.405 1.00 68.75 85 PHE A N 1
ATOM 666 C CA . PHE A 1 85 ? 9.332 -7.128 -16.855 1.00 68.75 85 PHE A CA 1
ATOM 667 C C . PHE A 1 85 ? 7.800 -7.094 -16.928 1.00 68.75 85 PHE A C 1
ATOM 669 O O . PHE A 1 85 ? 7.137 -6.652 -15.987 1.00 68.75 85 PHE A O 1
ATOM 676 N N . HIS A 1 86 ? 7.199 -7.545 -18.034 1.00 73.44 86 HIS A N 1
ATOM 677 C CA . HIS A 1 86 ? 5.735 -7.565 -18.121 1.00 73.44 86 HIS A CA 1
ATOM 678 C C . HIS A 1 86 ? 5.142 -8.645 -17.214 1.00 73.44 86 HIS A C 1
ATOM 680 O O . HIS A 1 86 ? 4.073 -8.426 -16.635 1.00 73.44 86 HIS A O 1
ATOM 686 N N . LEU A 1 87 ? 5.833 -9.786 -17.082 1.00 73.56 87 LEU A N 1
ATOM 687 C CA . LEU A 1 87 ? 5.445 -10.877 -16.197 1.00 73.56 87 LEU A CA 1
ATOM 688 C C . LEU A 1 87 ? 5.500 -10.409 -14.743 1.00 73.56 87 LEU A C 1
ATOM 690 O O . LEU A 1 87 ? 4.575 -10.678 -13.984 1.00 73.56 87 LEU A O 1
ATOM 694 N N . MET A 1 88 ? 6.521 -9.636 -14.382 1.00 76.94 88 MET A N 1
ATOM 695 C CA . MET A 1 88 ? 6.661 -9.006 -13.075 1.00 76.94 88 MET A CA 1
ATOM 696 C C . MET A 1 88 ? 5.485 -8.070 -12.755 1.00 76.94 88 MET A C 1
ATOM 698 O O . MET A 1 88 ? 4.812 -8.267 -11.742 1.00 76.94 88 MET A O 1
ATOM 702 N N . TYR A 1 89 ? 5.150 -7.111 -13.628 1.00 77.25 89 TYR A N 1
ATOM 703 C CA . TYR A 1 89 ? 3.982 -6.242 -13.403 1.00 77.25 89 TYR A CA 1
ATOM 704 C C . TYR A 1 89 ? 2.661 -7.025 -13.378 1.00 77.25 89 TYR A C 1
ATOM 706 O O . TYR A 1 89 ? 1.765 -6.712 -12.592 1.00 77.25 89 TYR A O 1
ATOM 714 N N . PHE A 1 90 ? 2.535 -8.082 -14.180 1.00 82.81 90 PHE A N 1
ATOM 715 C CA . PHE A 1 90 ? 1.382 -8.977 -14.113 1.00 82.81 90 PHE A CA 1
ATOM 716 C C . PHE A 1 90 ? 1.307 -9.704 -12.759 1.00 82.81 90 PHE A C 1
ATOM 718 O O . PHE A 1 90 ? 0.246 -9.733 -12.136 1.00 82.81 90 PHE A O 1
ATOM 725 N N . MET A 1 91 ? 2.428 -10.224 -12.253 1.00 82.81 91 MET A N 1
ATOM 726 C CA . MET A 1 91 ? 2.501 -10.840 -10.927 1.00 82.81 91 MET A CA 1
ATOM 727 C C . MET A 1 91 ? 2.158 -9.841 -9.818 1.00 82.81 91 MET A C 1
ATOM 729 O O . MET A 1 91 ? 1.427 -10.208 -8.903 1.00 82.81 91 MET A O 1
ATOM 733 N N . PHE A 1 92 ? 2.585 -8.577 -9.907 1.00 84.50 92 PHE A N 1
ATOM 734 C CA . PHE A 1 92 ? 2.199 -7.544 -8.930 1.00 84.50 92 PHE A CA 1
ATOM 735 C C . PHE A 1 92 ? 0.691 -7.334 -8.917 1.00 84.50 92 PHE A C 1
ATOM 737 O O . PHE A 1 92 ? 0.074 -7.321 -7.854 1.00 84.50 92 PHE A O 1
ATOM 744 N N . SER A 1 93 ? 0.081 -7.267 -10.103 1.00 86.94 93 SER A N 1
ATOM 745 C CA . SER A 1 93 ? -1.371 -7.185 -10.229 1.00 86.94 93 SER A CA 1
ATOM 746 C C . SER A 1 93 ? -2.073 -8.362 -9.545 1.00 86.94 93 SER A C 1
ATOM 748 O O . SER A 1 93 ? -3.039 -8.158 -8.801 1.00 86.94 93 SER A O 1
ATOM 750 N N . VAL A 1 94 ? -1.564 -9.581 -9.745 1.00 87.62 94 VAL A N 1
ATOM 751 C CA . VAL A 1 94 ? -2.086 -10.802 -9.118 1.00 87.62 94 VAL A CA 1
ATOM 752 C C . VAL A 1 94 ? -1.915 -10.763 -7.599 1.00 87.62 94 VAL A C 1
ATOM 754 O O . VAL A 1 94 ? -2.880 -11.029 -6.882 1.00 87.62 94 VAL A O 1
ATOM 757 N N . PHE A 1 95 ? -0.736 -10.403 -7.089 1.00 88.88 95 PHE A N 1
ATOM 758 C CA . PHE A 1 95 ? -0.468 -10.341 -5.650 1.00 88.88 95 PHE A CA 1
ATOM 759 C C . PHE A 1 95 ? -1.314 -9.284 -4.941 1.00 88.88 95 PHE A C 1
ATOM 761 O O . PHE A 1 95 ? -1.870 -9.579 -3.882 1.00 88.88 95 PHE A O 1
ATOM 768 N N . ASP A 1 96 ? -1.495 -8.102 -5.528 1.00 88.88 96 ASP A N 1
ATOM 769 C CA . ASP A 1 96 ? -2.365 -7.064 -4.969 1.00 88.88 96 ASP A CA 1
ATOM 770 C C . ASP A 1 96 ? -3.825 -7.525 -4.897 1.00 88.88 96 ASP A C 1
ATOM 772 O O . ASP A 1 96 ? -4.482 -7.385 -3.860 1.00 88.88 96 ASP A O 1
ATOM 776 N N . SER A 1 97 ? -4.324 -8.141 -5.972 1.00 90.75 97 SER A N 1
ATOM 777 C CA . SER A 1 97 ? -5.679 -8.698 -6.019 1.00 90.75 97 SER A CA 1
ATOM 778 C C . SER A 1 97 ? -5.872 -9.832 -5.011 1.00 90.75 97 SER A C 1
ATOM 780 O O . SER A 1 97 ? -6.859 -9.844 -4.273 1.00 90.75 97 SER A O 1
ATOM 782 N N . LEU A 1 98 ? -4.926 -10.772 -4.924 1.00 92.00 98 LEU A N 1
ATOM 783 C CA . LEU A 1 98 ? -4.973 -11.868 -3.954 1.00 92.00 98 LEU A CA 1
ATOM 784 C C . LEU A 1 98 ? -4.920 -11.342 -2.520 1.00 92.00 98 LEU A C 1
ATOM 786 O O . LEU A 1 98 ? -5.711 -11.773 -1.682 1.00 92.00 98 LEU A O 1
ATOM 790 N N . THR A 1 99 ? -4.053 -10.372 -2.243 1.00 93.25 99 THR A N 1
ATOM 791 C CA . THR A 1 99 ? -3.955 -9.706 -0.939 1.00 93.25 99 THR A CA 1
ATOM 792 C C . THR A 1 99 ? -5.273 -9.037 -0.571 1.00 93.25 99 THR A C 1
ATOM 794 O O . THR A 1 99 ? -5.763 -9.215 0.548 1.00 93.25 99 THR A O 1
ATOM 797 N N . ALA A 1 100 ? -5.904 -8.338 -1.517 1.00 93.88 100 ALA A N 1
ATOM 798 C CA . ALA A 1 100 ? -7.214 -7.734 -1.311 1.00 93.88 100 ALA A CA 1
ATOM 799 C C . ALA A 1 100 ? -8.283 -8.792 -0.998 1.00 93.88 100 ALA A C 1
ATOM 801 O O . ALA A 1 100 ? -9.038 -8.627 -0.041 1.00 93.88 100 ALA A O 1
ATOM 802 N N . VAL A 1 101 ? -8.319 -9.908 -1.734 1.00 93.19 101 VAL A N 1
ATOM 803 C CA . VAL A 1 101 ? -9.255 -11.019 -1.486 1.00 93.19 101 VAL A CA 1
ATOM 804 C C . VAL A 1 101 ? -9.026 -11.648 -0.112 1.00 93.19 101 VAL A C 1
ATOM 806 O O . VAL A 1 101 ? -9.985 -11.865 0.630 1.00 93.19 101 VAL A O 1
ATOM 809 N N . VAL A 1 102 ? -7.772 -11.897 0.271 1.00 93.00 102 VAL A N 1
ATOM 810 C CA . VAL A 1 102 ? -7.431 -12.452 1.587 1.00 93.00 102 VAL A CA 1
ATOM 811 C C . VAL A 1 102 ? -7.903 -11.518 2.696 1.00 93.00 102 VAL A C 1
ATOM 813 O O . VAL A 1 102 ? -8.529 -11.984 3.648 1.00 93.00 102 VAL A O 1
ATOM 816 N N . ILE A 1 103 ? -7.672 -10.207 2.585 1.00 93.12 103 ILE A N 1
ATOM 817 C CA . ILE A 1 103 ? -8.156 -9.224 3.567 1.00 93.12 103 ILE A CA 1
ATOM 818 C C . ILE A 1 103 ? -9.686 -9.194 3.591 1.00 93.12 103 ILE A C 1
ATOM 820 O O . ILE A 1 103 ? -10.279 -9.232 4.670 1.00 93.12 103 ILE A O 1
ATOM 824 N N . LEU A 1 104 ? -10.327 -9.169 2.421 1.00 92.44 104 LEU A N 1
ATOM 825 C CA . LEU A 1 104 ? -11.780 -9.150 2.292 1.00 92.44 104 LEU A CA 1
ATOM 826 C C . LEU A 1 104 ? -12.402 -10.351 3.015 1.00 92.44 104 LEU A C 1
ATOM 828 O O . LEU A 1 104 ? -13.322 -10.173 3.805 1.00 92.44 104 LEU A O 1
ATOM 832 N N . VAL A 1 105 ? -11.879 -11.559 2.817 1.00 89.94 105 VAL A N 1
ATOM 833 C CA . VAL A 1 105 ? -12.434 -12.780 3.420 1.00 89.94 105 VAL A CA 1
ATOM 834 C C . VAL A 1 105 ? -12.049 -12.925 4.894 1.00 89.94 105 VAL A C 1
ATOM 836 O O . VAL A 1 105 ? -12.885 -13.292 5.717 1.00 89.94 105 VAL A O 1
ATOM 839 N N . SER A 1 106 ? -10.798 -12.638 5.257 1.00 88.38 106 SER A N 1
ATOM 840 C CA . SER A 1 106 ? -10.295 -12.877 6.618 1.00 88.38 106 SER A CA 1
ATOM 841 C C . SER A 1 106 ? -10.751 -11.828 7.631 1.00 88.38 106 SER A C 1
ATOM 843 O O . SER A 1 106 ? -10.955 -12.151 8.804 1.00 88.38 106 SER A O 1
ATOM 845 N N . TYR A 1 107 ? -10.951 -10.575 7.213 1.00 89.94 107 TYR A N 1
ATOM 846 C CA . TYR A 1 107 ? -11.254 -9.490 8.142 1.00 89.94 107 TYR A CA 1
ATOM 847 C C . TYR A 1 107 ? -12.572 -9.685 8.917 1.00 89.94 107 TYR A C 1
ATOM 849 O O . TYR A 1 107 ? -12.549 -9.531 10.144 1.00 89.94 107 TYR A O 1
ATOM 857 N N . PRO A 1 108 ? -13.710 -10.062 8.295 1.00 86.81 108 PRO A N 1
ATOM 858 C CA . PRO A 1 108 ? -14.952 -10.331 9.028 1.00 86.81 108 PRO A CA 1
ATOM 859 C C . PRO A 1 108 ? -14.823 -11.498 10.012 1.00 86.81 108 PRO A C 1
ATOM 861 O O . PRO A 1 108 ? -15.355 -11.431 11.121 1.00 86.81 108 PRO A O 1
ATOM 864 N N . LEU A 1 109 ? -14.061 -12.537 9.645 1.00 85.31 109 LEU A N 1
ATOM 865 C CA . LEU A 1 109 ? -13.856 -13.727 10.480 1.00 85.31 109 LEU A CA 1
ATOM 866 C C . LEU A 1 109 ? -13.159 -13.384 11.802 1.00 85.31 109 LEU A C 1
ATOM 868 O O . LEU A 1 109 ? -13.460 -13.976 12.838 1.00 85.31 109 LEU A O 1
ATOM 872 N N . VAL A 1 110 ? -12.248 -12.408 11.778 1.00 85.75 110 VAL A N 1
ATOM 873 C CA . VAL A 1 110 ? -11.424 -12.056 12.942 1.00 85.75 110 VAL A CA 1
ATOM 874 C C . VAL A 1 110 ? -11.959 -10.842 13.695 1.00 85.75 110 VAL A C 1
ATOM 876 O O . VAL A 1 110 ? -11.893 -10.799 14.923 1.00 85.75 110 VAL A O 1
ATOM 879 N N . SER A 1 111 ? -12.514 -9.855 12.991 1.00 83.38 111 SER A N 1
ATOM 880 C CA . SER A 1 111 ? -13.081 -8.658 13.624 1.00 83.38 111 SER A CA 1
ATOM 881 C C . SER A 1 111 ? -14.407 -8.930 14.338 1.00 83.38 111 SER A C 1
ATOM 883 O O . SER A 1 111 ? -14.788 -8.142 15.202 1.00 83.38 111 SER A O 1
ATOM 885 N N . LYS A 1 112 ? -15.111 -10.021 13.988 1.00 76.75 112 LYS A N 1
ATOM 886 C CA . LYS A 1 112 ? -16.488 -10.323 14.429 1.00 76.75 112 LYS A CA 1
A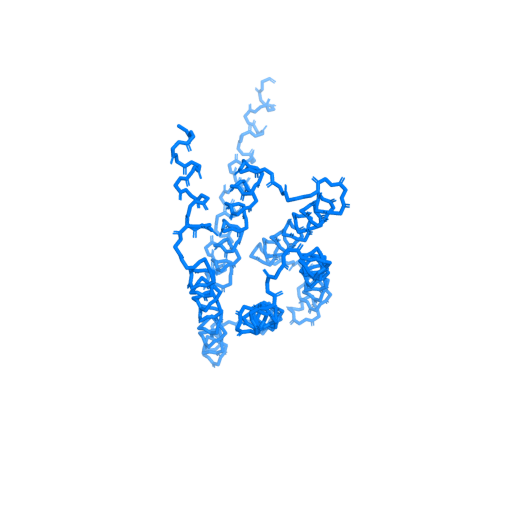TOM 887 C C . LYS A 1 112 ? -17.490 -9.193 14.127 1.00 76.75 112 LYS A C 1
ATOM 889 O O . LYS A 1 112 ? -18.593 -9.190 14.666 1.00 76.75 112 LYS A O 1
ATOM 894 N N . SER A 1 113 ? -17.106 -8.236 13.282 1.00 74.06 113 SER A N 1
ATOM 895 C CA . SER A 1 113 ? -17.932 -7.132 12.804 1.00 74.06 113 SER A CA 1
ATOM 896 C C . SER A 1 113 ? -18.425 -7.463 11.402 1.00 74.06 113 SER A C 1
ATOM 898 O O . SER A 1 113 ? -17.654 -7.930 10.566 1.00 74.06 113 SER A O 1
ATOM 900 N N . SER A 1 114 ? -19.696 -7.174 11.124 1.00 69.06 114 SER A N 1
ATOM 901 C CA . SER A 1 114 ? -20.232 -7.233 9.760 1.00 69.06 114 SER A CA 1
ATOM 902 C C . SER A 1 114 ? -19.737 -6.082 8.879 1.00 69.06 114 SER A C 1
ATOM 904 O O . SER A 1 114 ? -19.827 -6.165 7.658 1.00 69.06 114 SER A O 1
ATOM 906 N N . ASN A 1 115 ? -19.204 -5.016 9.485 1.00 81.88 115 ASN A N 1
ATOM 907 C CA . ASN A 1 115 ? -18.744 -3.821 8.788 1.00 81.88 115 ASN A CA 1
ATOM 908 C C . ASN A 1 115 ? -17.215 -3.712 8.823 1.00 81.88 115 ASN A C 1
ATOM 910 O O . ASN A 1 115 ? -16.599 -3.853 9.885 1.00 81.88 115 ASN A O 1
ATOM 914 N N . TYR A 1 116 ? -16.624 -3.392 7.672 1.00 86.00 116 TYR A N 1
ATOM 915 C CA . TYR A 1 116 ? -15.210 -3.040 7.549 1.00 86.00 116 TYR A CA 1
ATOM 916 C C . TYR A 1 116 ? -14.971 -1.621 8.065 1.00 86.00 116 TYR A C 1
ATOM 918 O O . TYR A 1 116 ? -15.805 -0.734 7.874 1.00 86.00 116 TYR A O 1
ATOM 926 N N . SER A 1 117 ? -13.820 -1.396 8.699 1.00 89.75 117 SER A N 1
ATOM 927 C CA . SER A 1 117 ? -13.393 -0.043 9.057 1.00 89.75 117 SER A CA 1
ATOM 928 C C . SER A 1 117 ? -13.018 0.755 7.800 1.00 89.75 117 SER A C 1
ATOM 930 O O . SER A 1 117 ? -12.587 0.176 6.798 1.00 89.75 117 SER A O 1
ATOM 932 N N . SER A 1 118 ? -13.155 2.083 7.833 1.00 90.69 118 SER A N 1
ATOM 933 C CA . SER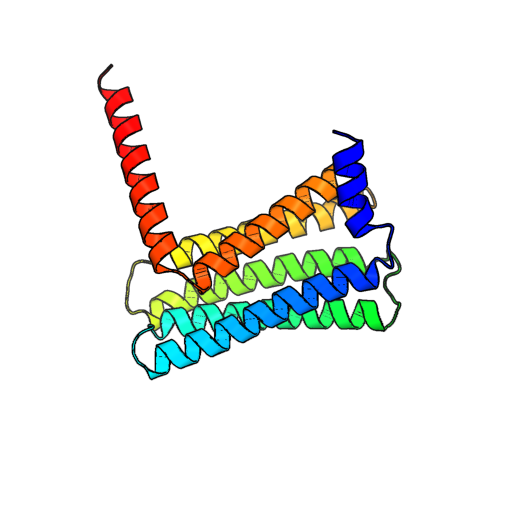 A 1 118 ? -12.793 2.950 6.703 1.00 90.69 118 SER A CA 1
ATOM 934 C C . SER A 1 118 ? -11.333 2.769 6.292 1.00 90.69 118 SER A C 1
ATOM 936 O O . SER A 1 118 ? -11.046 2.748 5.101 1.00 90.69 118 SER A O 1
ATOM 938 N N . SER A 1 119 ? -10.419 2.585 7.251 1.00 91.56 119 SER A N 1
ATOM 939 C CA . SER A 1 119 ? -9.009 2.290 6.958 1.00 91.56 119 SER A CA 1
ATOM 940 C C . SER A 1 119 ? -8.853 1.015 6.120 1.00 91.56 119 SER A C 1
ATOM 942 O O . SER A 1 119 ? -8.151 1.027 5.114 1.00 91.56 119 SER A O 1
ATOM 944 N N . VAL A 1 120 ? -9.571 -0.060 6.455 1.00 92.38 120 VAL A N 1
ATOM 945 C CA . VAL A 1 120 ? -9.494 -1.322 5.702 1.00 92.38 120 VAL A CA 1
ATOM 946 C C . VAL A 1 120 ? -10.129 -1.185 4.323 1.00 92.38 120 VAL A C 1
ATOM 948 O O . VAL A 1 120 ? -9.598 -1.717 3.354 1.00 92.38 120 VAL A O 1
ATOM 951 N N . ILE A 1 121 ? -11.217 -0.423 4.201 1.00 93.31 121 ILE A N 1
ATOM 952 C CA . ILE A 1 121 ? -11.815 -0.104 2.898 1.00 93.31 121 ILE A CA 1
ATOM 953 C C . ILE A 1 121 ? -10.821 0.669 2.021 1.00 93.31 121 ILE A C 1
ATOM 955 O O . ILE A 1 121 ? -10.692 0.365 0.838 1.00 93.31 121 ILE A O 1
ATOM 959 N N . VAL A 1 122 ? -10.096 1.640 2.585 1.00 93.62 122 VAL A N 1
ATOM 960 C CA . VAL A 1 122 ? -9.065 2.401 1.860 1.00 93.62 122 VAL A CA 1
ATOM 961 C C . VAL A 1 122 ? -7.911 1.495 1.437 1.00 93.62 122 VAL A C 1
ATOM 963 O O . VAL A 1 122 ? -7.503 1.556 0.283 1.00 93.62 122 VAL A O 1
ATOM 966 N N . VAL A 1 123 ? -7.432 0.618 2.322 1.00 94.81 123 VAL A N 1
ATOM 967 C CA . VAL A 1 123 ? -6.414 -0.397 2.006 1.00 94.81 123 VAL A CA 1
ATOM 968 C C . VAL A 1 123 ? -6.855 -1.271 0.828 1.00 94.81 123 VAL A C 1
ATOM 970 O O . VAL A 1 123 ? -6.116 -1.403 -0.142 1.00 94.81 123 VAL A O 1
ATOM 973 N N . LEU A 1 124 ? -8.070 -1.827 0.880 1.00 95.19 124 LEU A N 1
ATOM 974 C CA . LEU A 1 124 ? -8.633 -2.636 -0.205 1.00 95.19 124 LEU A CA 1
ATOM 975 C C . LEU A 1 124 ? -8.733 -1.837 -1.509 1.00 95.19 124 LEU A C 1
ATOM 977 O O . LEU A 1 124 ? -8.368 -2.338 -2.567 1.00 95.19 124 LEU A O 1
ATOM 981 N N . GLY A 1 125 ? -9.188 -0.585 -1.429 1.00 94.06 125 GLY A N 1
ATOM 982 C CA . GLY A 1 125 ? -9.264 0.311 -2.579 1.00 94.06 125 GLY A CA 1
ATOM 983 C C . GLY A 1 125 ? -7.898 0.556 -3.216 1.00 94.06 125 GLY A C 1
ATOM 984 O O . GLY A 1 125 ? -7.773 0.454 -4.431 1.00 94.06 125 GLY A O 1
ATOM 985 N N . VAL A 1 126 ? -6.868 0.820 -2.408 1.00 94.38 126 VAL A N 1
ATOM 986 C CA . VAL A 1 126 ? -5.498 1.023 -2.896 1.00 94.38 126 VAL A CA 1
ATOM 987 C C . VAL A 1 126 ? -4.956 -0.230 -3.582 1.00 94.38 126 VAL A C 1
ATOM 989 O O . VAL A 1 126 ? -4.434 -0.114 -4.686 1.00 94.38 126 VAL A O 1
ATOM 992 N N . LEU A 1 127 ? -5.121 -1.412 -2.980 1.00 93.88 127 LEU A N 1
ATOM 993 C CA . LEU A 1 127 ? -4.674 -2.676 -3.580 1.00 93.88 127 LEU A CA 1
ATOM 994 C C . LEU A 1 127 ? -5.340 -2.919 -4.939 1.00 93.88 127 LEU A C 1
ATOM 996 O O . LEU A 1 127 ? -4.673 -3.249 -5.911 1.00 93.88 127 LEU A O 1
ATOM 1000 N N . LEU A 1 128 ? -6.652 -2.698 -5.042 1.00 94.06 128 LEU A N 1
ATOM 1001 C CA . LEU A 1 128 ? -7.371 -2.880 -6.305 1.00 94.06 128 LEU A CA 1
ATOM 1002 C C . LEU A 1 128 ? -6.962 -1.848 -7.363 1.00 94.06 128 LEU A C 1
ATOM 1004 O O . LEU A 1 128 ? -6.814 -2.202 -8.531 1.00 94.06 128 LEU A O 1
ATOM 1008 N N . ILE A 1 129 ? -6.748 -0.586 -6.972 1.00 93.06 129 ILE A N 1
ATOM 1009 C CA . ILE A 1 129 ? -6.255 0.449 -7.890 1.00 93.06 129 ILE A CA 1
ATOM 1010 C C . ILE A 1 129 ? -4.854 0.085 -8.386 1.00 93.06 129 ILE A C 1
ATOM 1012 O O . ILE A 1 129 ? -4.627 0.112 -9.593 1.00 93.06 129 ILE A O 1
ATOM 1016 N N . ASN A 1 130 ? -3.935 -0.292 -7.492 1.00 91.25 130 ASN A N 1
ATOM 1017 C CA . ASN A 1 130 ? -2.597 -0.736 -7.881 1.00 91.25 130 ASN A CA 1
ATOM 1018 C C . ASN A 1 130 ? -2.670 -1.944 -8.817 1.00 91.25 130 ASN A C 1
ATOM 1020 O O . ASN A 1 130 ? -2.052 -1.922 -9.878 1.00 91.25 130 ASN A O 1
ATOM 1024 N N . SER A 1 131 ? -3.509 -2.933 -8.503 1.00 90.62 131 SER A N 1
ATOM 1025 C CA . SER A 1 131 ? -3.704 -4.113 -9.342 1.00 90.62 131 SER A CA 1
ATOM 1026 C C . SER A 1 131 ? -4.123 -3.750 -10.772 1.00 90.62 131 SER A C 1
ATOM 1028 O O . SER A 1 131 ? -3.530 -4.252 -11.731 1.00 90.62 131 SER A O 1
ATOM 1030 N N . VAL A 1 132 ? -5.078 -2.827 -10.939 1.00 91.81 132 VAL A N 1
ATOM 1031 C CA . VAL A 1 132 ? -5.505 -2.337 -12.262 1.00 91.81 132 VAL A CA 1
ATOM 1032 C C . VAL A 1 132 ? -4.387 -1.564 -12.964 1.00 91.81 132 VAL A C 1
ATOM 1034 O O . VAL A 1 132 ? -4.163 -1.773 -14.154 1.00 91.81 132 VAL A O 1
ATOM 1037 N N . MET A 1 133 ? -3.661 -0.702 -12.249 1.00 89.12 133 MET A N 1
ATOM 1038 C CA . MET A 1 133 ? -2.552 0.072 -12.823 1.00 89.12 133 MET A CA 1
ATOM 1039 C C . MET A 1 133 ? -1.412 -0.838 -13.300 1.00 89.12 133 MET A C 1
ATOM 1041 O O . MET A 1 133 ? -0.896 -0.649 -14.400 1.00 89.12 133 MET A O 1
ATOM 1045 N N . HIS A 1 134 ? -1.048 -1.851 -12.511 1.00 88.81 134 HIS A N 1
ATOM 1046 C CA . HIS A 1 134 ? -0.048 -2.853 -12.875 1.00 88.81 134 HIS A CA 1
ATOM 1047 C C . HIS A 1 134 ? -0.478 -3.670 -14.100 1.00 88.81 134 HIS A C 1
ATOM 1049 O O . HIS A 1 134 ? 0.328 -3.889 -15.004 1.00 88.81 134 HIS A O 1
ATOM 1055 N N . LEU A 1 135 ? -1.758 -4.057 -14.179 1.00 88.81 135 LEU A N 1
ATOM 1056 C CA . LEU A 1 135 ? -2.315 -4.743 -15.348 1.00 88.81 135 LEU A CA 1
ATOM 1057 C C . LEU A 1 135 ? -2.263 -3.855 -16.599 1.00 88.81 135 LEU A C 1
ATOM 1059 O O . LEU A 1 135 ? -1.920 -4.332 -17.678 1.00 88.81 135 LEU A O 1
ATOM 1063 N N . PHE A 1 136 ? -2.586 -2.568 -16.455 1.00 86.12 136 PHE A N 1
ATOM 1064 C CA . PHE A 1 136 ? -2.559 -1.609 -17.555 1.00 86.12 136 PHE A CA 1
ATOM 1065 C C . PHE A 1 136 ? -1.143 -1.437 -18.117 1.00 86.12 136 PHE A C 1
ATOM 1067 O O . PHE A 1 136 ? -0.954 -1.582 -19.322 1.00 86.12 136 PHE A O 1
ATOM 1074 N N . ILE A 1 137 ? -0.141 -1.229 -17.255 1.00 82.81 137 ILE A N 1
ATOM 1075 C CA . ILE A 1 137 ? 1.267 -1.141 -17.676 1.00 82.81 137 ILE A CA 1
ATOM 1076 C C . ILE A 1 137 ? 1.748 -2.453 -18.300 1.00 82.81 137 ILE A C 1
ATOM 1078 O O . ILE A 1 137 ? 2.354 -2.424 -19.368 1.00 82.81 137 ILE A O 1
ATOM 1082 N N . SER A 1 138 ? 1.432 -3.602 -17.696 1.00 83.44 138 SER A N 1
ATOM 1083 C CA . SER A 1 138 ? 1.770 -4.912 -18.270 1.00 83.44 138 SER A CA 1
ATOM 1084 C C . SER A 1 138 ? 1.167 -5.083 -19.674 1.00 83.44 138 SER A C 1
ATOM 1086 O O . SER A 1 138 ? 1.863 -5.478 -20.609 1.00 83.44 138 SER A O 1
ATOM 1088 N N . GLY A 1 139 ? -0.098 -4.688 -19.860 1.00 82.06 139 GLY A N 1
ATOM 1089 C CA . GLY A 1 139 ? -0.768 -4.688 -21.160 1.00 82.06 139 GLY A CA 1
ATOM 1090 C C . GLY A 1 139 ? -0.106 -3.756 -22.178 1.00 82.06 139 GLY A C 1
ATOM 1091 O O . GLY A 1 139 ? 0.127 -4.163 -23.314 1.00 82.06 139 GLY A O 1
ATOM 1092 N N . MET A 1 140 ? 0.254 -2.534 -21.782 1.00 80.31 140 MET A N 1
ATOM 1093 C CA . MET A 1 140 ? 0.993 -1.613 -22.653 1.00 80.31 140 MET A CA 1
ATOM 1094 C C . MET A 1 140 ? 2.328 -2.213 -23.107 1.00 80.31 140 MET A C 1
ATOM 1096 O O . MET A 1 140 ? 2.635 -2.172 -24.296 1.00 80.31 140 MET A O 1
ATOM 1100 N N . MET A 1 141 ? 3.073 -2.843 -22.196 1.00 76.69 141 MET A N 1
ATOM 1101 C CA . MET A 1 141 ? 4.353 -3.482 -22.513 1.00 76.69 141 MET A CA 1
ATOM 1102 C C . MET A 1 141 ? 4.204 -4.676 -23.464 1.00 76.69 141 MET A C 1
ATOM 1104 O O . MET A 1 141 ? 5.066 -4.876 -24.317 1.00 76.69 141 MET A O 1
ATOM 1108 N N . LEU A 1 142 ? 3.104 -5.432 -23.370 1.00 77.56 142 LEU A N 1
ATOM 1109 C CA . LEU A 1 142 ? 2.814 -6.562 -24.260 1.00 77.56 142 LEU A CA 1
ATOM 1110 C C . LEU A 1 142 ? 2.483 -6.141 -25.701 1.00 77.56 142 LEU A C 1
ATOM 1112 O O . LEU A 1 142 ? 2.846 -6.855 -26.634 1.00 77.56 142 LEU A O 1
ATOM 1116 N N . TYR A 1 143 ? 1.786 -5.016 -25.892 1.00 75.56 143 TYR A N 1
ATOM 1117 C CA . TYR A 1 143 ? 1.252 -4.624 -27.206 1.00 75.56 143 TYR A CA 1
ATOM 1118 C C . TYR A 1 143 ? 1.926 -3.396 -27.839 1.00 75.56 143 TYR A C 1
ATOM 1120 O O . TYR A 1 143 ? 1.777 -3.189 -29.042 1.00 75.56 143 TYR A O 1
ATOM 1128 N N . GLY A 1 144 ? 2.643 -2.578 -27.064 1.00 65.69 144 GLY A N 1
ATOM 1129 C CA . GLY A 1 144 ? 3.147 -1.267 -27.494 1.00 65.69 144 GLY A CA 1
ATOM 1130 C C . GLY A 1 144 ? 4.599 -0.954 -27.121 1.00 65.69 144 GLY A C 1
ATOM 1131 O O . GLY A 1 144 ? 5.090 0.109 -27.491 1.00 65.69 144 GLY A O 1
ATOM 1132 N N . GLY A 1 145 ? 5.301 -1.861 -26.434 1.00 71.25 145 GLY A N 1
ATOM 1133 C CA . GLY A 1 145 ? 6.647 -1.602 -25.916 1.00 71.25 145 GLY A CA 1
ATOM 1134 C C . GLY A 1 145 ? 6.637 -0.772 -24.627 1.00 71.25 145 GLY A C 1
ATOM 1135 O O . GLY A 1 145 ? 5.627 -0.692 -23.931 1.00 71.25 145 GLY A O 1
ATOM 1136 N N . TRP A 1 146 ? 7.783 -0.190 -24.264 1.00 67.19 146 TRP A N 1
ATOM 1137 C CA . TRP A 1 146 ? 7.893 0.595 -23.030 1.00 67.19 146 TRP A CA 1
ATOM 1138 C C . TRP A 1 146 ? 6.957 1.820 -23.046 1.00 67.19 146 TRP A C 1
ATOM 1140 O O . TRP A 1 146 ? 6.877 2.487 -24.08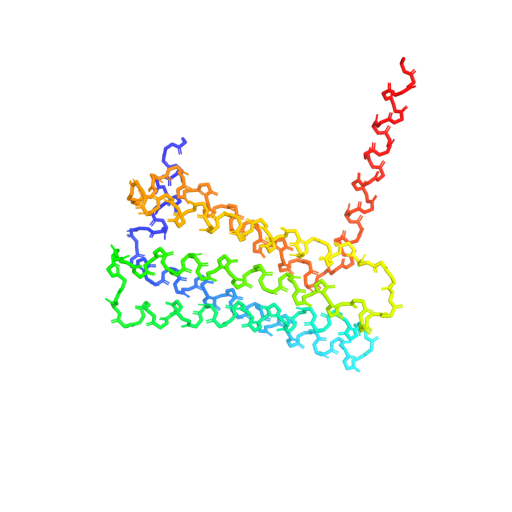1 1.00 67.19 146 TRP A O 1
ATOM 1150 N N . PRO A 1 147 ? 6.281 2.141 -21.920 1.00 69.75 147 PRO A N 1
ATOM 1151 C CA . PRO A 1 147 ? 5.450 3.336 -21.814 1.00 69.75 147 PRO A CA 1
ATOM 1152 C C . PRO A 1 147 ? 6.243 4.596 -22.155 1.00 69.75 147 PRO A C 1
ATOM 1154 O O . PRO A 1 147 ? 7.442 4.681 -21.866 1.00 69.75 147 PRO A O 1
ATOM 1157 N N . ASP A 1 148 ? 5.570 5.597 -22.721 1.00 79.25 148 ASP A N 1
ATOM 1158 C CA . ASP A 1 148 ? 6.211 6.888 -22.922 1.00 79.25 148 ASP A CA 1
ATOM 1159 C C . ASP A 1 148 ? 6.525 7.576 -21.575 1.00 79.25 148 ASP A C 1
ATOM 1161 O O . ASP A 1 148 ? 6.103 7.154 -20.491 1.00 79.25 148 ASP A O 1
ATOM 1165 N N . LYS A 1 149 ? 7.301 8.663 -21.627 1.00 74.19 149 LYS A N 1
ATOM 1166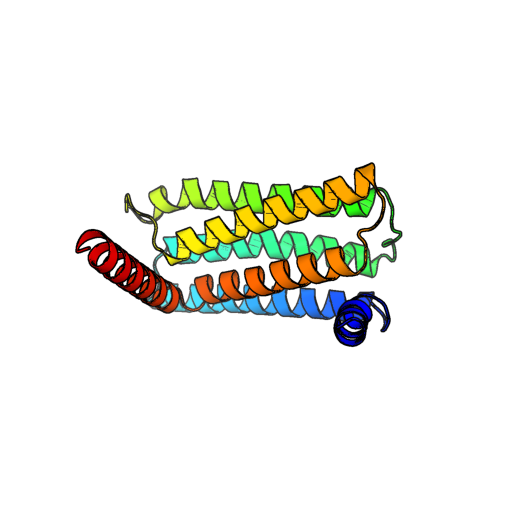 C CA . LYS A 1 149 ? 7.744 9.372 -20.418 1.00 74.19 149 LYS A CA 1
ATOM 1167 C C . LYS A 1 149 ? 6.597 9.976 -19.596 1.00 74.19 149 LYS A C 1
ATOM 1169 O O . LYS A 1 149 ? 6.756 10.162 -18.389 1.00 74.19 149 LYS A O 1
ATOM 1174 N N . TYR A 1 150 ? 5.463 10.296 -20.218 1.00 78.25 150 TYR A N 1
ATOM 1175 C CA . TYR A 1 150 ? 4.291 10.833 -19.531 1.00 78.25 150 TYR A CA 1
ATOM 1176 C C . TYR A 1 150 ? 3.539 9.710 -18.822 1.00 78.25 150 TYR A C 1
ATOM 1178 O O . TYR A 1 150 ? 3.234 9.847 -17.636 1.00 78.25 150 TYR A O 1
ATOM 1186 N N . ASP A 1 151 ? 3.323 8.582 -19.493 1.00 77.75 151 ASP A N 1
ATOM 1187 C CA . ASP A 1 151 ? 2.685 7.402 -18.909 1.00 77.75 151 ASP A CA 1
ATOM 1188 C C . ASP A 1 151 ? 3.497 6.858 -17.727 1.00 77.75 151 ASP A C 1
ATOM 1190 O O . ASP A 1 151 ? 2.947 6.608 -16.650 1.00 77.75 151 ASP A O 1
ATOM 1194 N N . ALA A 1 152 ? 4.824 6.782 -17.868 1.00 73.19 152 ALA A N 1
ATOM 1195 C CA . ALA A 1 152 ? 5.729 6.398 -16.786 1.00 73.19 152 ALA A CA 1
ATOM 1196 C C . ALA A 1 152 ? 5.682 7.383 -15.598 1.00 73.19 152 ALA A C 1
ATOM 1198 O O . ALA A 1 152 ? 5.680 6.968 -14.431 1.00 73.19 152 ALA A O 1
ATOM 1199 N N . PHE A 1 153 ? 5.601 8.692 -15.866 1.00 75.81 153 PHE A N 1
ATOM 1200 C CA . PHE A 1 153 ? 5.449 9.724 -14.835 1.00 75.81 153 PHE A CA 1
ATOM 1201 C C . PHE A 1 153 ? 4.123 9.589 -14.074 1.00 75.81 153 PHE A C 1
ATOM 1203 O O . PHE A 1 153 ? 4.115 9.589 -12.839 1.00 75.81 153 PHE A O 1
ATOM 1210 N N . PHE A 1 154 ? 3.001 9.448 -14.784 1.00 82.50 154 PHE A N 1
ATOM 1211 C CA . PHE A 1 154 ? 1.682 9.317 -14.164 1.00 82.50 154 PHE A CA 1
ATOM 1212 C C . PHE A 1 154 ? 1.569 8.032 -13.353 1.00 82.50 154 PHE A C 1
ATOM 1214 O O . PHE A 1 154 ? 1.142 8.075 -12.198 1.00 82.50 154 PHE A O 1
ATOM 1221 N N . TYR A 1 155 ? 2.007 6.909 -13.919 1.00 83.19 155 TYR A N 1
ATOM 1222 C CA . TYR A 1 155 ? 2.013 5.626 -13.231 1.00 83.19 155 TYR A CA 1
ATOM 1223 C C . TYR A 1 155 ? 2.845 5.674 -11.943 1.00 83.19 155 TYR A C 1
ATOM 1225 O O . TYR A 1 155 ? 2.325 5.372 -10.868 1.00 83.19 155 TYR A O 1
ATOM 1233 N N . SER A 1 156 ? 4.104 6.121 -12.019 1.00 76.81 156 SER A N 1
ATOM 1234 C CA . SER A 1 156 ? 4.985 6.193 -10.843 1.00 76.81 156 SER A CA 1
ATOM 1235 C C . SER A 1 156 ? 4.446 7.136 -9.763 1.00 76.81 156 SER A C 1
ATOM 1237 O O . SER A 1 156 ? 4.504 6.810 -8.578 1.00 76.81 156 SER A O 1
ATOM 1239 N N . SER A 1 157 ? 3.850 8.265 -10.155 1.00 82.06 157 SER A N 1
ATOM 1240 C CA . SER A 1 157 ? 3.227 9.214 -9.225 1.00 82.06 157 SER A CA 1
ATOM 1241 C C . SER A 1 157 ? 2.010 8.620 -8.512 1.00 82.06 157 SER A C 1
ATOM 1243 O O . SER A 1 157 ? 1.860 8.790 -7.300 1.00 82.06 157 SER A O 1
ATOM 1245 N N . ILE A 1 158 ? 1.151 7.900 -9.243 1.00 86.62 158 ILE A N 1
ATOM 1246 C CA . ILE A 1 158 ? -0.030 7.232 -8.680 1.00 86.62 158 ILE A CA 1
ATOM 1247 C C . ILE A 1 158 ? 0.397 6.127 -7.717 1.00 86.62 158 ILE A C 1
ATOM 1249 O O . ILE A 1 158 ? -0.098 6.089 -6.593 1.00 86.62 158 ILE A O 1
ATOM 1253 N N . VAL A 1 159 ? 1.344 5.274 -8.115 1.00 83.31 159 VAL A N 1
ATOM 1254 C CA . VAL A 1 159 ? 1.871 4.205 -7.254 1.00 83.31 159 VAL A CA 1
ATOM 1255 C C . VAL A 1 159 ? 2.491 4.795 -5.986 1.00 83.31 159 VAL A C 1
ATOM 1257 O O . VAL A 1 159 ? 2.205 4.321 -4.890 1.00 83.31 159 VAL A O 1
ATOM 1260 N N . PHE A 1 160 ? 3.266 5.878 -6.094 1.00 84.19 160 PHE A N 1
ATOM 1261 C CA . PHE A 1 160 ? 3.855 6.543 -4.931 1.00 84.19 160 PHE A CA 1
ATOM 1262 C C . PHE A 1 160 ? 2.793 7.104 -3.974 1.00 84.19 160 PHE A C 1
ATOM 1264 O O . PHE A 1 160 ? 2.867 6.901 -2.758 1.00 84.19 160 PHE A O 1
ATOM 1271 N N . LEU A 1 161 ? 1.776 7.780 -4.515 1.00 89.56 161 LEU A N 1
ATOM 1272 C CA . LEU A 1 161 ? 0.659 8.305 -3.734 1.00 89.56 161 LEU A CA 1
ATOM 1273 C C . LEU A 1 161 ? -0.124 7.178 -3.047 1.00 89.56 161 LEU A C 1
ATOM 1275 O O . LEU A 1 161 ? -0.432 7.273 -1.858 1.00 89.56 161 LEU A O 1
ATOM 1279 N N . ASN A 1 162 ? -0.401 6.098 -3.772 1.00 91.31 162 ASN A N 1
ATOM 1280 C CA . ASN A 1 162 ? -1.085 4.919 -3.258 1.00 91.31 162 ASN A CA 1
ATOM 1281 C C . ASN A 1 162 ? -0.297 4.265 -2.123 1.00 91.31 162 ASN A C 1
ATOM 1283 O O . ASN A 1 162 ? -0.870 3.992 -1.069 1.00 91.31 162 ASN A O 1
ATOM 1287 N N . SER A 1 163 ? 1.019 4.112 -2.271 1.00 87.19 163 SER A N 1
ATOM 1288 C CA . SER A 1 163 ? 1.904 3.628 -1.209 1.00 87.19 163 SER A CA 1
ATOM 1289 C C . SER A 1 163 ? 1.849 4.515 0.036 1.00 87.19 163 SER A C 1
ATOM 1291 O O . SER A 1 163 ? 1.781 4.007 1.156 1.00 87.19 163 SER A O 1
ATOM 1293 N N . TYR A 1 164 ? 1.799 5.841 -0.119 1.00 89.81 164 TYR A N 1
ATOM 1294 C CA . TYR A 1 164 ? 1.649 6.753 1.018 1.00 89.81 164 TYR A CA 1
ATOM 1295 C C . TYR A 1 164 ? 0.289 6.606 1.721 1.00 89.81 164 TYR A C 1
ATOM 1297 O O . TYR A 1 164 ? 0.224 6.562 2.956 1.00 89.81 164 TYR A O 1
ATOM 1305 N N . ILE A 1 165 ? -0.800 6.495 0.954 1.00 92.38 165 ILE A N 1
ATOM 1306 C CA . ILE A 1 165 ? -2.156 6.290 1.486 1.00 92.38 165 ILE A CA 1
ATOM 1307 C C . ILE A 1 165 ? -2.246 4.942 2.208 1.00 92.38 165 ILE A C 1
ATOM 1309 O O . ILE A 1 165 ? -2.781 4.880 3.319 1.00 92.38 165 ILE A O 1
ATOM 1313 N N . LEU A 1 166 ? -1.684 3.884 1.618 1.00 93.50 166 LEU A N 1
ATOM 1314 C CA . LEU A 1 166 ? -1.601 2.553 2.209 1.00 93.50 166 LEU A CA 1
ATOM 1315 C C . LEU A 1 166 ? -0.886 2.620 3.560 1.00 93.50 166 LEU A C 1
ATOM 1317 O O . LEU A 1 166 ? -1.473 2.278 4.585 1.00 93.50 166 LEU A O 1
ATOM 1321 N N . MET A 1 167 ? 0.336 3.156 3.589 1.00 91.94 167 MET A N 1
ATOM 1322 C CA . MET A 1 167 ? 1.132 3.248 4.814 1.00 91.94 167 MET A CA 1
ATOM 1323 C C . MET A 1 167 ? 0.449 4.089 5.890 1.00 91.94 167 MET A C 1
ATOM 1325 O O . MET A 1 167 ? 0.408 3.687 7.055 1.00 91.94 167 MET A O 1
ATOM 1329 N N . THR A 1 168 ? -0.157 5.216 5.517 1.00 92.25 168 THR A N 1
ATOM 1330 C CA . THR A 1 168 ? -0.932 6.042 6.454 1.00 92.25 168 THR A CA 1
ATOM 1331 C C . THR A 1 168 ? -2.113 5.263 7.036 1.00 92.25 168 THR A C 1
ATOM 1333 O O . THR A 1 168 ? -2.361 5.332 8.242 1.00 92.25 168 THR A O 1
ATOM 1336 N N . SER A 1 169 ? -2.801 4.468 6.213 1.00 93.00 169 SER A N 1
ATOM 1337 C CA . SER A 1 169 ? -3.931 3.636 6.644 1.00 93.00 169 SER A CA 1
ATOM 1338 C C . SER A 1 169 ? -3.519 2.557 7.645 1.00 93.00 169 SER A C 1
ATOM 1340 O O . SER A 1 169 ? -4.272 2.275 8.582 1.00 93.00 169 SER A O 1
ATOM 1342 N N . LEU A 1 170 ? -2.306 2.012 7.511 1.00 93.25 170 LEU A N 1
ATOM 1343 C CA . LEU A 1 170 ? -1.752 1.018 8.433 1.00 93.25 170 LEU A CA 1
ATOM 1344 C C . LEU A 1 170 ? -1.223 1.638 9.735 1.00 93.25 170 LEU A C 1
ATOM 1346 O O . LEU A 1 170 ? -1.510 1.132 10.824 1.00 93.25 170 LEU A O 1
ATOM 1350 N N . TYR A 1 171 ? -0.486 2.750 9.650 1.00 91.69 171 TYR A N 1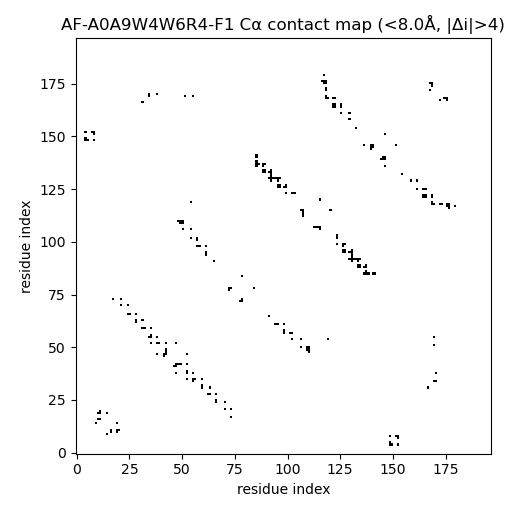
ATOM 1351 C CA . TYR A 1 171 ? 0.131 3.405 10.810 1.00 91.69 171 TYR A CA 1
ATOM 1352 C C . TYR A 1 171 ? -0.859 4.181 11.679 1.00 91.69 171 TYR A C 1
ATOM 1354 O O . TYR A 1 171 ? -0.778 4.140 12.917 1.00 91.69 171 TYR A O 1
ATOM 1362 N N . ALA A 1 172 ? -1.777 4.895 11.029 1.00 91.38 172 ALA A N 1
ATOM 1363 C CA . ALA A 1 172 ? -2.709 5.831 11.640 1.00 91.38 172 ALA A CA 1
ATOM 1364 C C . ALA A 1 172 ? -4.157 5.560 11.181 1.00 91.38 172 ALA A C 1
ATOM 1366 O O . ALA A 1 172 ? -4.814 6.459 10.654 1.00 91.38 172 ALA A O 1
ATOM 1367 N N . PRO A 1 173 ? -4.710 4.354 11.424 1.00 90.12 173 PRO A N 1
ATOM 1368 C CA . PRO A 1 173 ? -6.055 3.996 10.966 1.00 90.12 173 PRO A CA 1
ATOM 1369 C C . PRO A 1 173 ? -7.130 4.973 11.466 1.00 90.12 173 PRO A C 1
ATOM 1371 O O . PRO A 1 173 ? -8.027 5.335 10.714 1.00 90.12 173 PRO A O 1
ATOM 1374 N N . LEU A 1 174 ? -6.998 5.486 12.697 1.00 89.00 174 LEU A N 1
ATOM 1375 C CA . LEU A 1 174 ? -7.921 6.476 13.271 1.00 89.00 174 LEU A CA 1
ATOM 1376 C C . LEU A 1 174 ? -7.941 7.810 12.509 1.00 89.00 174 LEU A C 1
ATOM 1378 O O . LEU A 1 174 ? -8.983 8.462 12.451 1.00 89.00 174 LEU A O 1
ATOM 1382 N N . LEU A 1 175 ? -6.810 8.221 11.925 1.00 91.00 175 LEU A N 1
ATOM 1383 C CA . LEU A 1 175 ? -6.751 9.425 11.097 1.00 91.0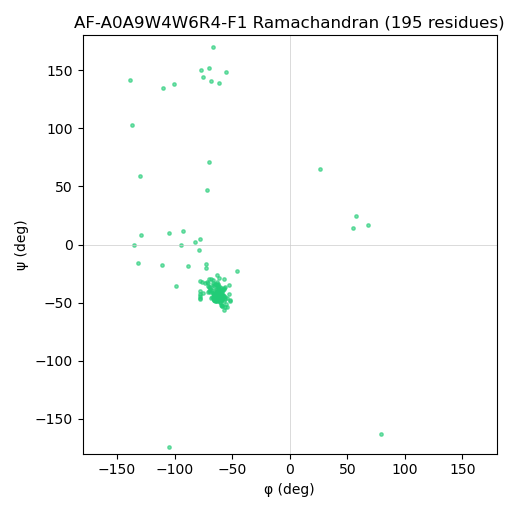0 175 LEU A CA 1
ATOM 1384 C C . LEU A 1 175 ? -7.578 9.230 9.822 1.00 91.00 175 LEU A C 1
ATOM 1386 O O . LEU A 1 175 ? -8.330 10.127 9.447 1.00 91.00 175 LEU A O 1
ATOM 1390 N N . ILE A 1 176 ? -7.488 8.049 9.201 1.00 91.69 176 ILE A N 1
ATOM 1391 C CA . ILE A 1 176 ? -8.301 7.703 8.031 1.00 91.69 176 ILE A CA 1
ATOM 1392 C C . ILE A 1 176 ? -9.785 7.661 8.391 1.00 91.69 176 ILE A C 1
ATOM 1394 O O . ILE A 1 176 ? -10.579 8.282 7.694 1.00 91.69 176 ILE A O 1
ATOM 1398 N N . GLU A 1 177 ? -10.169 7.032 9.508 1.00 90.50 177 GLU A N 1
ATOM 1399 C CA . GLU A 1 177 ? -11.567 7.054 9.971 1.00 90.50 177 GLU A CA 1
ATOM 1400 C C . GLU A 1 177 ? -12.096 8.489 10.120 1.00 90.50 177 GLU A C 1
ATOM 1402 O O . GLU A 1 177 ? -13.190 8.818 9.652 1.00 90.50 177 GLU A O 1
ATOM 1407 N N . TRP A 1 178 ? -11.303 9.368 10.739 1.00 92.81 178 TRP A N 1
ATOM 1408 C CA . TRP A 1 178 ? -11.666 10.769 10.928 1.00 92.81 178 TRP A CA 1
ATOM 1409 C C . TRP A 1 178 ? -11.809 11.519 9.597 1.00 92.81 178 TRP A C 1
ATOM 1411 O O . TRP A 1 178 ? -12.799 12.233 9.397 1.00 92.81 178 TRP A O 1
ATOM 1421 N N . LEU A 1 179 ? -10.863 11.338 8.670 1.00 91.31 179 LEU A N 1
ATOM 1422 C CA . LEU A 1 179 ? -10.903 11.944 7.337 1.00 91.31 179 LEU A CA 1
ATOM 1423 C C . LEU A 1 179 ? -12.119 11.457 6.542 1.00 91.31 179 LEU A C 1
ATOM 1425 O O . LEU A 1 179 ? -12.868 12.276 6.005 1.00 91.31 179 LEU A O 1
ATOM 1429 N N . SER A 1 180 ? -12.371 10.149 6.519 1.00 89.00 180 SER A N 1
ATOM 1430 C CA . SER A 1 180 ? -13.516 9.548 5.833 1.00 89.00 180 SER A CA 1
ATOM 1431 C C . SER A 1 180 ? -14.842 10.070 6.386 1.00 89.00 180 SER A C 1
ATOM 1433 O O . SER A 1 180 ? -15.722 10.465 5.616 1.00 89.00 180 SER A O 1
ATOM 1435 N N . ALA A 1 181 ? -14.978 10.178 7.710 1.00 87.81 181 ALA A N 1
ATOM 1436 C CA . ALA A 1 181 ? -16.165 10.754 8.339 1.00 87.81 181 ALA A CA 1
ATOM 1437 C C . ALA A 1 181 ? -16.368 12.234 7.961 1.00 87.81 181 ALA A C 1
ATOM 1439 O O . ALA A 1 181 ? -17.490 12.653 7.652 1.00 87.81 181 ALA A O 1
ATOM 1440 N N . ARG A 1 182 ? -15.290 13.031 7.932 1.00 90.19 182 ARG A N 1
ATOM 1441 C CA . ARG A 1 182 ? -15.329 14.440 7.508 1.00 90.19 182 ARG A CA 1
ATOM 1442 C C . ARG A 1 182 ? -15.723 14.589 6.042 1.00 90.19 182 ARG A C 1
ATOM 1444 O O . ARG A 1 182 ? -16.587 15.412 5.736 1.00 90.19 182 ARG A O 1
ATOM 1451 N N . LEU A 1 183 ? -15.152 13.784 5.151 1.00 87.19 183 LEU A N 1
ATOM 1452 C CA . LEU A 1 183 ? -15.485 13.785 3.724 1.00 87.19 183 LEU A CA 1
ATOM 1453 C C . LEU A 1 183 ? -16.951 13.407 3.492 1.00 87.19 183 LEU A C 1
ATOM 1455 O O . LEU A 1 183 ? -17.659 14.099 2.758 1.00 87.19 183 LEU A O 1
ATOM 1459 N N . LEU A 1 184 ? -17.451 12.375 4.178 1.00 87.19 184 LEU A N 1
ATOM 1460 C CA . LEU A 1 184 ? -18.862 11.987 4.117 1.00 87.19 184 LEU A CA 1
ATOM 1461 C C . LEU A 1 184 ? -19.789 13.093 4.633 1.00 87.19 184 LEU A C 1
ATOM 1463 O O . LEU A 1 184 ? -20.842 13.338 4.039 1.00 87.19 184 LEU A O 1
ATOM 1467 N N . TYR A 1 185 ? -19.407 13.786 5.708 1.00 87.69 185 TYR A N 1
ATOM 1468 C CA . TYR A 1 185 ? -20.153 14.938 6.211 1.00 87.69 185 TYR A CA 1
ATOM 1469 C C . TYR A 1 185 ? -20.211 16.073 5.180 1.00 87.69 185 TYR A C 1
ATOM 1471 O O . TYR A 1 185 ? -21.295 16.588 4.897 1.00 87.69 185 TYR A O 1
ATOM 1479 N N . MET A 1 186 ? -19.074 16.429 4.573 1.00 87.31 186 MET A N 1
ATOM 1480 C CA . MET A 1 186 ? -19.019 17.460 3.532 1.00 87.31 186 MET A CA 1
ATOM 1481 C C . MET A 1 186 ? -19.855 17.075 2.311 1.00 87.31 186 MET A C 1
ATOM 1483 O O . MET A 1 186 ? -20.659 17.889 1.859 1.00 87.31 186 MET A O 1
ATOM 1487 N N . LYS A 1 187 ? -19.762 15.820 1.849 1.00 86.50 187 LYS A N 1
ATOM 1488 C CA . LYS A 1 187 ? -20.609 15.279 0.777 1.00 86.50 187 LYS A CA 1
ATOM 1489 C C . LYS A 1 187 ? -22.088 15.464 1.116 1.00 86.50 187 LYS A C 1
ATOM 1491 O O . LYS A 1 187 ? -22.823 16.083 0.354 1.00 86.50 187 LYS A O 1
ATOM 1496 N N . ARG A 1 188 ? -22.535 14.999 2.287 1.00 86.81 188 ARG A N 1
ATOM 1497 C CA . ARG A 1 188 ? -23.939 15.137 2.721 1.00 86.81 188 ARG A CA 1
ATOM 1498 C C . ARG A 1 188 ? -24.392 16.597 2.775 1.00 86.81 188 ARG A C 1
ATOM 1500 O O . ARG A 1 188 ? -25.521 16.885 2.389 1.00 86.81 188 ARG A O 1
ATOM 1507 N N . LYS A 1 189 ? -23.534 17.514 3.233 1.00 84.75 189 LYS A N 1
ATOM 1508 C CA . LYS A 1 189 ? -23.830 18.953 3.274 1.00 84.75 189 LYS A CA 1
ATOM 1509 C C . LYS A 1 189 ? -23.988 19.539 1.867 1.00 84.75 189 LYS A C 1
ATOM 1511 O O . LYS A 1 189 ? -24.942 20.273 1.636 1.00 84.75 189 LYS A O 1
ATOM 1516 N N . LEU A 1 190 ? -23.105 19.175 0.939 1.00 84.00 190 LEU A N 1
ATOM 1517 C CA . LEU A 1 190 ? -23.128 19.647 -0.446 1.00 84.00 190 LEU A CA 1
ATOM 1518 C C . LEU A 1 190 ? -24.385 19.157 -1.188 1.00 84.00 190 LEU A C 1
ATOM 1520 O O . LEU A 1 190 ? -25.109 19.956 -1.772 1.00 84.00 190 LEU A O 1
ATOM 1524 N N . PHE A 1 191 ? -24.723 17.870 -1.052 1.00 77.62 191 PHE A N 1
ATOM 1525 C CA . PHE A 1 191 ? -25.938 17.293 -1.643 1.00 77.62 191 PHE A CA 1
ATOM 1526 C C . PHE A 1 191 ? -27.237 17.840 -1.027 1.00 77.62 191 PHE A C 1
ATOM 1528 O O . PHE A 1 191 ? -28.216 18.039 -1.739 1.00 77.62 191 PHE A O 1
ATOM 1535 N N . ARG A 1 192 ? -27.266 18.143 0.280 1.00 76.38 192 ARG A N 1
ATOM 1536 C CA . ARG A 1 192 ? -28.417 18.823 0.907 1.00 76.38 192 ARG A CA 1
ATOM 1537 C C . ARG A 1 192 ? -28.579 20.273 0.450 1.00 76.38 192 ARG A C 1
ATOM 1539 O O . ARG A 1 192 ? -29.701 20.763 0.448 1.00 76.38 192 ARG A O 1
ATOM 1546 N N . GLY A 1 193 ? -27.483 20.949 0.101 1.00 70.00 193 GLY A N 1
ATOM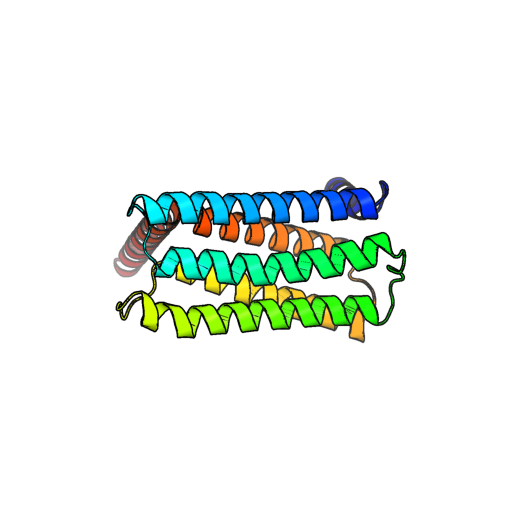 1547 C CA . GLY A 1 193 ? -27.522 22.284 -0.498 1.00 70.00 193 GLY A CA 1
ATOM 1548 C C . GLY A 1 193 ? -28.099 22.265 -1.914 1.00 70.00 193 GLY A C 1
ATOM 1549 O O . GLY A 1 193 ? -28.903 23.124 -2.245 1.00 70.00 193 GLY A O 1
ATOM 1550 N N . LEU A 1 194 ? -27.755 21.245 -2.705 1.00 60.78 194 LEU A N 1
ATOM 1551 C CA . LEU A 1 194 ? -28.248 21.057 -4.075 1.00 60.78 194 LEU A CA 1
ATOM 1552 C C . LEU A 1 194 ? -29.728 20.643 -4.150 1.00 60.78 194 LEU A C 1
ATOM 1554 O O . LEU A 1 194 ? -30.412 21.051 -5.074 1.00 60.78 194 LEU A O 1
ATOM 1558 N N . MET A 1 195 ? -30.242 19.874 -3.182 1.00 58.94 195 MET A N 1
ATOM 1559 C CA . MET A 1 195 ? -31.664 19.471 -3.137 1.00 58.94 195 MET A CA 1
ATOM 1560 C C . MET A 1 195 ? -32.606 20.528 -2.526 1.00 58.94 195 MET A C 1
ATOM 1562 O O . MET A 1 195 ? -33.788 20.255 -2.335 1.00 58.94 195 MET A O 1
ATOM 1566 N N . ARG A 1 196 ? -32.090 21.701 -2.141 1.00 53.59 196 ARG A N 1
ATOM 1567 C CA . ARG A 1 196 ? -32.885 22.838 -1.637 1.00 53.59 196 ARG A CA 1
ATOM 1568 C C . ARG A 1 196 ? -33.037 23.967 -2.667 1.00 53.59 196 ARG A C 1
ATOM 1570 O O . ARG A 1 196 ? -33.498 25.041 -2.287 1.00 53.59 196 ARG A O 1
ATOM 1577 N N . VAL A 1 197 ? -32.636 23.726 -3.916 1.00 47.75 197 VAL A N 1
ATOM 1578 C CA . VAL A 1 197 ? -32.851 24.617 -5.066 1.00 47.75 197 VAL A CA 1
ATOM 1579 C C . VAL A 1 197 ? -34.015 24.089 -5.887 1.00 47.75 197 VAL A C 1
ATOM 1581 O O . VAL A 1 197 ? -34.042 22.858 -6.107 1.00 47.75 197 VAL A O 1
#

Mean predicted aligned error: 7.39 Å

Sequence (197 aa):
MEQVIDWWVSLLSHTNADSFYLKQILTFSGLLILCVLITIVKYTLKKCALSHLLVVCVIAISFLTTDYVLAKEAYEGSLEPSLDFHLMYFMFSVFDSLTAVVILVSYPLVSKSSNYSSSVIVVLGVLLINSVMHLFISGMMLYGGWPDKYDAFFYSSIVFLNSYILMTSLYAPLLIEWLSARLLYMKRKLFRGLMRV

Solvent-accessible surface area (backbone atoms only — not comparable to full-atom values): 10446 Å² total; per-residue (Å²): 108,65,71,56,48,51,50,59,47,32,60,64,66,71,53,70,33,65,60,45,54,45,48,50,44,52,50,51,46,50,52,41,54,50,46,45,54,53,41,50,54,32,35,78,71,68,74,42,58,70,38,58,44,48,50,47,48,55,49,41,54,53,51,47,54,50,48,49,54,53,48,48,41,59,71,70,68,63,76,57,96,46,80,61,55,38,50,48,30,39,49,50,16,49,51,27,44,49,49,32,51,50,46,65,62,48,39,43,74,61,57,76,38,97,67,80,54,60,25,56,52,49,43,41,49,41,27,50,50,49,17,51,51,28,41,50,53,22,50,42,43,76,79,69,42,79,72,54,74,64,57,48,48,53,50,54,51,50,53,53,51,41,52,50,54,42,51,44,30,69,76,38,34,68,58,39,40,51,50,52,52,50,51,52,50,51,51,53,53,53,55,56,56,60,73,72,109

Secondary structure (DSSP, 8-state):
-HHHHHHHHHHHHSS-HHHHHHHHHHHHHHHHHHHHHHHHHHHHTT-S-HHHHHHHHHHHHHHHHHHHHHHHHHHHT---SSHHHHHHHHHHHHHHHHHHHHHHHHHHHHH--SS--HHHHHHHHHHHHHHHHHHHHHHHHHHHSSPPHHHHHHHHHHHHHHHHHHHHHHH-HHHHHHHHHHHHHHHHHHHHHHTT-

Foldseek 3Di:
DVVVLCVLVCCCPPDLNLVSVLVVLVVLLVLLVVLLVVQVVCVVVVNHFPLLNVLSVLVSVLSVVLSVVSNVCSVVVVPDLDPVQLVSLQVLLVSLQVSLVCSVVVNCVRVVDPDDQLLNVLLSVLSNVSSVLSNVQSVCCVPPNHDDSVNVSVSVVSNVVSSVSNSCSSNPVVVSNVVVVVVVVVVVVVVVVVVVD

Organism: Pseudoalteromonas haloplanktis (NCBI:txid228)

pLDDT: mean 81.38, std 13.12, range [38.03, 96.19]

Nearest PDB structures (foldseek):
  8xma-assembly1_A  TM=3.495E-01  e=1.545E+00  Homo sapiens
  7y5g-assembly1_A  TM=3.351E-01  e=3.437E+00  Xenopus tropicalis

Radius of gyration: 19.15 Å; Cα contacts (8 Å, |Δi|>4): 146; chains: 1; bounding box: 56×38×52 Å